Protein AF-A0A7S1QK40-F1 (afdb_monomer)

Sequence (233 aa):
QFLSTADNHGVTVAHVAAERGDVAMLKYLSKVAGVELLRKAWPDGMNIAHLAALTGSMATLRFIAEHPDLGPQFLFVAGRGGITVAHRAAHRGDVAMLESVGKLAGSDVLRKSGFAGMNIAHVAAMEGSIEVLRFVAEHAGLGPQFLSEGDVSGKTVAHYAAFRGDVEMLQFLGKTAGISLLRKTYSNNGITIAHSAAMVGSTDVLDFIVTHPGLGPEFIRRRLNNGDTVALQ

Structure (mmCIF, N/CA/C/O backbone):
data_AF-A0A7S1QK40-F1
#
_entry.id   AF-A0A7S1QK40-F1
#
loop_
_atom_site.group_PDB
_atom_site.id
_atom_site.type_symbol
_atom_site.label_atom_id
_atom_site.label_alt_id
_atom_site.label_comp_id
_atom_site.label_asym_id
_atom_site.label_entity_id
_atom_site.label_seq_id
_atom_site.pdbx_PDB_ins_code
_atom_site.Cartn_x
_atom_site.Cartn_y
_atom_site.Cartn_z
_atom_site.occupancy
_atom_site.B_iso_or_equiv
_atom_site.auth_seq_id
_atom_site.auth_comp_id
_atom_site.auth_asym_id
_atom_site.auth_atom_id
_atom_site.pdbx_PDB_model_num
ATOM 1 N N . GLN A 1 1 ? 9.537 4.410 -36.987 1.00 55.59 1 GLN A N 1
ATOM 2 C CA . GLN A 1 1 ? 8.729 5.576 -36.562 1.00 55.59 1 GLN A CA 1
ATOM 3 C C . GLN A 1 1 ? 7.393 5.194 -35.907 1.00 55.59 1 GLN A C 1
ATOM 5 O O . GLN A 1 1 ? 7.028 5.859 -34.956 1.00 55.59 1 GLN A O 1
ATOM 10 N N . PHE A 1 2 ? 6.700 4.116 -36.310 1.00 68.38 2 PHE A N 1
ATOM 11 C CA . PHE A 1 2 ? 5.381 3.735 -35.750 1.00 68.38 2 PHE A CA 1
ATOM 12 C C . PHE A 1 2 ? 5.377 3.085 -34.350 1.00 68.38 2 PHE A C 1
ATOM 14 O O . PHE A 1 2 ? 4.336 3.010 -33.712 1.00 68.38 2 PHE A O 1
ATOM 21 N N . LEU A 1 3 ? 6.515 2.597 -33.844 1.00 70.88 3 LEU A N 1
ATOM 22 C CA . LEU A 1 3 ? 6.557 1.952 -32.519 1.00 70.88 3 LEU A CA 1
ATOM 23 C C . LEU A 1 3 ? 6.516 2.958 -31.361 1.00 70.88 3 LEU A C 1
ATOM 25 O O . LEU A 1 3 ? 6.210 2.585 -30.234 1.00 70.88 3 LEU A O 1
ATOM 29 N N . SER A 1 4 ? 6.828 4.228 -31.627 1.00 72.69 4 SER A N 1
ATOM 30 C CA . SER A 1 4 ? 6.848 5.286 -30.618 1.00 72.69 4 SER A CA 1
ATOM 31 C C . SER A 1 4 ? 5.579 6.140 -30.599 1.00 72.69 4 SER A C 1
ATOM 33 O O . SER A 1 4 ? 5.465 7.016 -29.733 1.00 72.69 4 SER A O 1
ATOM 35 N N . THR A 1 5 ? 4.631 5.910 -31.514 1.00 79.62 5 THR A N 1
ATOM 36 C CA . THR A 1 5 ? 3.340 6.606 -31.518 1.00 79.62 5 THR A CA 1
ATOM 37 C C . THR A 1 5 ? 2.452 6.107 -30.390 1.00 79.62 5 THR A C 1
ATOM 39 O O . THR A 1 5 ? 2.390 4.912 -30.105 1.00 79.62 5 THR A O 1
ATOM 42 N N . ALA A 1 6 ? 1.792 7.059 -29.740 1.00 83.31 6 ALA A N 1
ATOM 43 C CA . ALA A 1 6 ? 0.727 6.780 -28.800 1.00 83.31 6 ALA A CA 1
ATOM 44 C C . ALA A 1 6 ? -0.625 6.786 -29.528 1.00 83.31 6 ALA A C 1
ATOM 46 O O . ALA A 1 6 ? -0.748 7.428 -30.573 1.00 83.31 6 ALA A O 1
ATOM 47 N N . ASP A 1 7 ? -1.619 6.089 -28.986 1.00 85.62 7 ASP A N 1
ATOM 48 C CA . ASP A 1 7 ? -3.005 6.232 -29.428 1.00 85.62 7 ASP A CA 1
ATOM 49 C C . ASP A 1 7 ? -3.608 7.580 -28.976 1.00 85.62 7 ASP A C 1
ATOM 51 O O . ASP A 1 7 ? -2.941 8.416 -28.357 1.00 85.62 7 ASP A O 1
ATOM 55 N N . ASN A 1 8 ? -4.895 7.791 -29.261 1.00 84.00 8 ASN A N 1
ATOM 56 C CA . ASN A 1 8 ? -5.614 9.022 -28.907 1.00 84.00 8 ASN A CA 1
ATOM 57 C C . ASN A 1 8 ? -5.734 9.261 -27.389 1.00 84.00 8 ASN A C 1
ATOM 59 O O . ASN A 1 8 ? -6.148 10.340 -26.969 1.00 84.00 8 ASN A O 1
ATOM 63 N N . HIS A 1 9 ? -5.372 8.274 -26.570 1.00 80.12 9 HIS A N 1
ATOM 64 C CA . HIS A 1 9 ? -5.352 8.350 -25.117 1.00 80.12 9 HIS A CA 1
ATOM 65 C C . HIS A 1 9 ? -3.927 8.445 -24.561 1.00 80.12 9 HIS A C 1
ATOM 67 O O . HIS A 1 9 ? -3.751 8.425 -23.351 1.00 80.12 9 HIS A O 1
ATOM 73 N N . GLY A 1 10 ? -2.891 8.567 -25.397 1.00 84.62 10 GLY A N 1
ATOM 74 C CA . GLY A 1 10 ? -1.506 8.610 -24.921 1.00 84.62 10 GLY A CA 1
ATOM 75 C C . GLY A 1 10 ? -0.931 7.229 -24.569 1.00 84.62 10 GLY A C 1
ATOM 76 O O . GLY A 1 10 ? 0.152 7.139 -23.988 1.00 84.62 10 GLY A O 1
ATOM 77 N N . VAL A 1 11 ? -1.614 6.141 -24.935 1.00 91.88 11 VAL A N 1
ATOM 78 C CA . VAL A 1 11 ? -1.170 4.767 -24.683 1.00 91.88 11 VAL A CA 1
ATOM 79 C C . VAL A 1 11 ? -0.182 4.319 -25.757 1.00 91.88 11 VAL A C 1
ATOM 81 O O . VAL A 1 11 ? -0.403 4.515 -26.945 1.00 91.88 11 VAL A O 1
ATOM 84 N N . THR A 1 12 ? 0.920 3.688 -25.349 1.00 94.06 12 THR A N 1
ATOM 85 C CA . THR A 1 12 ? 1.994 3.224 -26.232 1.00 94.06 12 THR A CA 1
ATOM 86 C C . THR A 1 12 ? 2.074 1.702 -26.199 1.00 94.06 12 THR A C 1
ATOM 88 O O . THR A 1 12 ? 1.589 1.058 -25.267 1.00 94.06 12 THR A O 1
ATOM 91 N N . VAL A 1 13 ? 2.764 1.109 -27.172 1.00 94.62 13 VAL A N 1
ATOM 92 C CA . VAL A 1 13 ? 3.006 -0.342 -27.194 1.00 94.62 13 VAL A CA 1
ATOM 93 C C . VAL A 1 13 ? 3.804 -0.837 -25.976 1.00 94.62 13 VAL A C 1
ATOM 95 O O . VAL A 1 13 ? 3.575 -1.952 -25.512 1.00 94.62 13 VAL A O 1
ATOM 98 N N . ALA A 1 14 ? 4.683 -0.006 -25.399 1.00 96.69 14 ALA A N 1
ATOM 99 C CA . ALA A 1 14 ? 5.410 -0.354 -24.175 1.00 96.69 14 ALA A CA 1
ATOM 100 C C . ALA A 1 14 ? 4.472 -0.481 -22.972 1.00 96.69 14 ALA A C 1
ATOM 102 O O . ALA A 1 14 ? 4.656 -1.357 -22.131 1.00 96.69 14 ALA A O 1
ATOM 103 N N . HIS A 1 15 ? 3.433 0.348 -22.916 1.00 96.44 15 HIS A N 1
ATOM 104 C CA . HIS A 1 15 ? 2.431 0.245 -21.871 1.00 96.44 15 HIS A CA 1
ATOM 105 C C . HIS A 1 15 ? 1.646 -1.067 -21.941 1.00 96.44 15 HIS A C 1
ATOM 107 O O . HIS A 1 15 ? 1.539 -1.766 -20.937 1.00 96.44 15 HIS A O 1
ATOM 113 N N . VAL A 1 16 ? 1.178 -1.438 -23.136 1.00 95.38 16 VAL A N 1
ATOM 114 C CA . VAL A 1 16 ? 0.456 -2.702 -23.356 1.00 95.38 16 VAL A CA 1
ATOM 115 C C . VAL A 1 16 ? 1.349 -3.907 -23.046 1.00 95.38 16 VAL A C 1
ATOM 117 O O . VAL A 1 16 ? 0.905 -4.868 -22.420 1.00 95.38 16 VAL A O 1
ATOM 120 N N . ALA A 1 17 ? 2.625 -3.861 -23.443 1.00 97.19 17 ALA A N 1
ATOM 121 C CA . ALA A 1 17 ? 3.587 -4.912 -23.117 1.00 97.19 17 ALA A CA 1
ATOM 122 C C . ALA A 1 17 ? 3.781 -5.057 -21.598 1.00 97.19 17 ALA A C 1
ATOM 124 O O . ALA A 1 17 ? 3.771 -6.172 -21.082 1.00 97.19 17 ALA A O 1
ATOM 125 N N . ALA A 1 18 ? 3.901 -3.944 -20.870 1.00 97.56 18 ALA A N 1
ATOM 126 C CA . ALA A 1 18 ? 4.070 -3.957 -19.421 1.00 97.56 18 ALA A CA 1
ATOM 127 C C . ALA A 1 18 ? 2.829 -4.449 -18.670 1.00 97.56 18 ALA A C 1
ATOM 129 O O . ALA A 1 18 ? 2.958 -5.240 -17.738 1.00 97.56 18 ALA A O 1
ATOM 130 N N . GLU A 1 19 ? 1.637 -4.031 -19.100 1.00 95.31 19 GLU A N 1
ATOM 131 C CA . GLU A 1 19 ? 0.365 -4.525 -18.569 1.00 95.31 19 GLU A CA 1
ATOM 132 C C . GLU A 1 19 ? 0.255 -6.049 -18.727 1.00 95.31 19 GLU A C 1
ATOM 134 O O . GLU A 1 19 ? -0.104 -6.750 -17.784 1.00 95.31 19 GLU A O 1
ATOM 139 N N . ARG A 1 20 ? 0.665 -6.592 -19.879 1.00 96.25 20 ARG A N 1
ATOM 140 C CA . ARG A 1 20 ? 0.692 -8.043 -20.137 1.00 96.25 20 ARG A CA 1
ATOM 141 C C . ARG A 1 20 ? 1.854 -8.783 -19.470 1.00 96.25 20 ARG A C 1
ATOM 143 O O . ARG A 1 20 ? 1.912 -10.007 -19.547 1.00 96.25 20 ARG A O 1
ATOM 150 N N . GLY A 1 21 ? 2.792 -8.067 -18.854 1.00 97.25 21 GLY A N 1
ATOM 151 C CA . GLY A 1 21 ? 4.009 -8.649 -18.292 1.00 97.25 21 GLY A CA 1
ATOM 152 C C . GLY A 1 21 ? 5.000 -9.184 -19.336 1.00 97.25 21 GLY A C 1
ATOM 153 O O . GLY A 1 21 ? 5.848 -10.014 -19.007 1.00 97.25 21 GLY A O 1
ATOM 154 N N . ASP A 1 22 ? 4.910 -8.730 -20.589 1.00 98.06 22 ASP A N 1
ATOM 155 C CA . ASP A 1 22 ? 5.751 -9.187 -21.698 1.00 98.06 22 ASP A CA 1
ATOM 156 C C . ASP A 1 22 ? 7.129 -8.505 -21.674 1.00 98.06 22 ASP A C 1
ATOM 158 O O . ASP A 1 22 ? 7.430 -7.553 -22.401 1.00 98.06 22 ASP A O 1
ATOM 162 N N . VAL A 1 23 ? 7.999 -9.017 -20.803 1.00 98.31 23 VAL A N 1
ATOM 163 C CA . VAL A 1 23 ? 9.381 -8.539 -20.649 1.00 98.31 23 VAL A CA 1
ATOM 164 C C . VAL A 1 23 ? 10.190 -8.693 -21.938 1.00 98.31 23 VAL A C 1
ATOM 166 O O . VAL A 1 23 ? 11.072 -7.876 -22.208 1.00 98.31 23 VAL A O 1
ATOM 169 N N . ALA A 1 24 ? 9.918 -9.723 -22.745 1.00 98.19 24 ALA A N 1
ATOM 170 C CA . ALA A 1 24 ? 10.625 -9.931 -24.005 1.00 98.19 24 ALA A CA 1
ATOM 171 C C . ALA A 1 24 ? 10.314 -8.796 -24.989 1.00 98.19 24 ALA A C 1
ATOM 173 O O . ALA A 1 24 ? 11.235 -8.223 -25.578 1.00 98.19 24 ALA A O 1
ATOM 174 N N . MET A 1 25 ? 9.041 -8.408 -25.088 1.00 97.75 25 MET A N 1
ATOM 175 C CA . MET A 1 25 ? 8.627 -7.255 -25.878 1.00 97.75 25 MET A CA 1
ATOM 176 C C . MET A 1 25 ? 9.208 -5.952 -25.326 1.00 97.75 25 MET A C 1
ATOM 178 O O . MET A 1 25 ? 9.743 -5.162 -26.097 1.00 97.75 25 MET A O 1
ATOM 182 N N . LEU A 1 26 ? 9.200 -5.729 -24.009 1.00 98.06 26 LEU A N 1
ATOM 183 C CA . LEU A 1 26 ? 9.810 -4.527 -23.419 1.00 98.06 26 LEU A CA 1
ATOM 184 C C . LEU A 1 26 ? 11.311 -4.410 -23.732 1.00 98.06 26 LEU A C 1
ATOM 186 O O . LEU A 1 26 ? 11.787 -3.330 -24.090 1.00 98.06 26 LEU A O 1
ATOM 190 N N . LYS A 1 27 ? 12.053 -5.523 -23.668 1.00 97.81 27 LYS A N 1
ATOM 191 C CA . LYS A 1 27 ? 13.469 -5.587 -24.074 1.00 97.81 27 LYS A CA 1
ATOM 192 C C . LYS A 1 27 ? 13.646 -5.277 -25.558 1.00 97.81 27 LYS A C 1
ATOM 194 O O . LYS A 1 27 ? 14.530 -4.502 -25.922 1.00 97.81 27 LYS A O 1
ATOM 199 N N . TYR A 1 28 ? 12.806 -5.865 -26.409 1.00 97.19 28 TYR A N 1
ATOM 200 C CA . TYR A 1 28 ? 12.822 -5.601 -27.845 1.00 97.19 28 TYR A CA 1
ATOM 201 C C . TYR A 1 28 ? 12.560 -4.119 -28.142 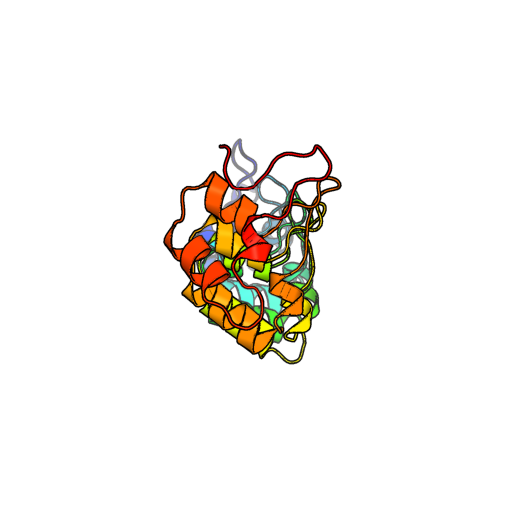1.00 97.19 28 TYR A C 1
ATOM 203 O O . TYR A 1 28 ? 13.351 -3.494 -28.845 1.00 97.19 28 TYR A O 1
ATOM 211 N N . LEU A 1 29 ? 11.517 -3.536 -27.544 1.00 96.06 29 LEU A N 1
ATOM 212 C CA . LEU A 1 29 ? 11.143 -2.130 -27.696 1.00 96.06 29 LEU A CA 1
ATOM 213 C C . LEU A 1 29 ? 12.257 -1.181 -27.241 1.00 96.06 29 LEU A C 1
ATOM 215 O O . LEU A 1 29 ? 12.582 -0.252 -27.977 1.00 96.06 29 LEU A O 1
ATOM 219 N N . SER A 1 30 ? 12.893 -1.450 -26.094 1.00 95.56 30 SER A N 1
ATOM 220 C CA . SER A 1 30 ? 14.056 -0.679 -25.624 1.00 95.56 30 SER A CA 1
ATOM 221 C C . SER A 1 30 ? 15.191 -0.686 -26.655 1.00 95.56 30 SER A C 1
ATOM 223 O O . SER A 1 30 ? 15.749 0.360 -26.983 1.00 95.56 30 SER A O 1
ATOM 225 N N . LYS A 1 31 ? 15.479 -1.852 -27.252 1.00 95.31 31 LYS A N 1
ATOM 226 C CA . LYS A 1 31 ? 16.539 -2.012 -28.257 1.00 95.31 31 LYS A CA 1
ATOM 227 C C . LYS A 1 31 ? 16.245 -1.288 -29.575 1.00 95.31 31 LYS A C 1
ATOM 229 O O . LYS A 1 31 ? 17.163 -0.727 -30.163 1.00 95.31 31 LYS A O 1
ATOM 234 N N . VAL A 1 32 ? 15.008 -1.346 -30.076 1.00 95.25 32 VAL A N 1
ATOM 235 C CA . VAL A 1 32 ? 14.678 -0.852 -31.432 1.00 95.25 32 VAL A CA 1
ATOM 236 C C . VAL A 1 32 ? 14.127 0.573 -31.465 1.00 95.25 32 VAL A C 1
ATOM 238 O O . VAL A 1 32 ? 14.227 1.233 -32.496 1.00 95.25 32 VAL A O 1
ATOM 241 N N . ALA A 1 33 ? 13.527 1.044 -30.370 1.00 93.81 33 ALA A N 1
ATOM 242 C CA . ALA A 1 33 ? 12.910 2.368 -30.271 1.00 93.81 33 ALA A CA 1
ATOM 243 C C . ALA A 1 33 ? 13.545 3.258 -29.186 1.00 93.81 33 ALA A C 1
ATOM 245 O O . ALA A 1 33 ? 13.175 4.427 -29.075 1.00 93.81 33 ALA A O 1
ATOM 246 N N . GLY A 1 34 ? 14.507 2.726 -28.425 1.00 94.38 34 GLY A N 1
ATOM 247 C CA . GLY A 1 34 ? 15.199 3.425 -27.345 1.00 94.38 34 GLY A CA 1
ATOM 248 C C . GLY A 1 34 ? 14.438 3.396 -26.018 1.00 94.38 34 GLY A C 1
ATOM 249 O O . GLY A 1 34 ? 13.217 3.219 -25.970 1.00 94.38 34 GLY A O 1
ATOM 250 N N . VAL A 1 35 ? 15.167 3.621 -24.920 1.00 95.38 35 VAL A N 1
ATOM 251 C CA . VAL A 1 35 ? 14.604 3.637 -23.559 1.00 95.38 35 VAL A CA 1
ATOM 252 C C . VAL A 1 35 ? 13.537 4.720 -23.365 1.00 95.38 35 VAL A C 1
ATOM 254 O O . VAL A 1 35 ? 12.616 4.538 -22.572 1.00 95.38 35 VAL A O 1
ATOM 257 N N . GLU A 1 36 ? 13.589 5.814 -24.128 1.00 95.19 36 GLU A N 1
ATOM 258 C CA . GLU A 1 36 ? 12.610 6.905 -24.038 1.00 95.19 36 GLU A CA 1
ATOM 259 C C . GLU A 1 36 ? 11.174 6.443 -24.310 1.00 95.19 36 GLU A C 1
ATOM 261 O O . GLU A 1 36 ? 10.233 7.003 -23.751 1.00 95.19 36 GLU A O 1
ATOM 266 N N . LEU A 1 37 ? 10.980 5.369 -25.086 1.00 95.06 37 LEU A N 1
ATOM 267 C CA . LEU A 1 37 ? 9.663 4.752 -25.240 1.00 95.06 37 LEU A CA 1
ATOM 268 C C . LEU A 1 37 ? 9.148 4.145 -23.923 1.00 95.06 37 LEU A C 1
ATOM 270 O O . LEU A 1 37 ? 7.962 4.260 -23.630 1.00 95.06 37 LEU A O 1
ATOM 274 N N . LEU A 1 38 ? 10.026 3.537 -23.120 1.00 96.69 38 LEU A N 1
ATOM 275 C CA . LEU A 1 38 ? 9.679 2.969 -21.811 1.00 96.69 38 LEU A CA 1
ATOM 276 C C . LEU A 1 38 ? 9.426 4.050 -20.750 1.00 96.69 38 LEU A C 1
ATOM 278 O O . LEU A 1 38 ? 8.711 3.802 -19.780 1.00 96.69 38 LEU A O 1
ATOM 282 N N . ARG A 1 39 ? 10.013 5.243 -20.928 1.00 95.88 39 ARG A N 1
ATOM 283 C CA . ARG A 1 39 ? 9.833 6.394 -20.030 1.00 95.88 39 ARG A CA 1
ATOM 284 C C . ARG A 1 39 ? 8.548 7.169 -20.264 1.00 95.88 39 ARG A C 1
ATOM 286 O O . ARG A 1 39 ? 8.191 7.986 -19.415 1.00 95.88 39 ARG A O 1
ATOM 293 N N . LYS A 1 40 ? 7.874 6.958 -21.399 1.00 94.25 40 LYS A N 1
ATOM 294 C CA . LYS A 1 40 ? 6.617 7.649 -21.679 1.00 94.25 40 LYS A CA 1
ATOM 295 C C . LYS A 1 40 ? 5.624 7.387 -20.552 1.00 94.25 40 LYS A C 1
ATOM 297 O O . LYS A 1 40 ? 5.500 6.267 -20.064 1.00 94.25 40 LYS A O 1
ATOM 302 N N . ALA A 1 41 ? 4.950 8.450 -20.135 1.00 93.12 41 ALA A N 1
ATOM 303 C CA . ALA A 1 41 ? 3.889 8.343 -19.158 1.00 93.12 41 ALA A CA 1
ATOM 304 C C . ALA A 1 41 ? 2.622 7.803 -19.833 1.00 93.12 41 ALA A C 1
ATOM 306 O O . ALA A 1 41 ? 2.234 8.252 -20.913 1.00 93.12 41 ALA A O 1
ATOM 307 N N . TRP A 1 42 ? 1.972 6.859 -19.168 1.00 91.25 42 TRP A N 1
ATOM 308 C CA . TRP A 1 42 ? 0.563 6.535 -19.346 1.00 91.25 42 TRP A CA 1
ATOM 309 C C . TRP A 1 42 ? -0.287 7.736 -18.890 1.00 91.25 42 TRP A C 1
ATOM 311 O O . TRP A 1 42 ? 0.210 8.580 -18.128 1.00 91.25 42 TRP A O 1
ATOM 321 N N . PRO A 1 43 ? -1.567 7.834 -19.304 1.00 89.50 43 PRO A N 1
ATOM 322 C CA . PRO A 1 43 ? -2.549 8.692 -18.651 1.00 89.50 43 PRO A CA 1
ATOM 323 C C . PRO A 1 43 ? -2.364 8.819 -17.141 1.00 89.50 43 PRO A C 1
ATOM 325 O O . PRO A 1 43 ? -1.946 7.887 -16.454 1.00 89.50 43 PRO A O 1
ATOM 328 N N . ASP A 1 44 ? -2.672 10.002 -16.619 1.00 87.94 44 ASP A N 1
ATOM 329 C CA . ASP A 1 44 ? -2.534 10.299 -15.195 1.00 87.94 44 ASP A CA 1
ATOM 330 C C . ASP A 1 44 ? -1.092 10.229 -14.669 1.00 87.94 44 ASP A C 1
ATOM 332 O O . ASP A 1 44 ? -0.882 10.145 -13.464 1.00 87.94 44 ASP A O 1
ATOM 336 N N . GLY A 1 45 ? -0.082 10.287 -15.541 1.00 91.88 45 GLY A N 1
ATOM 337 C CA . GLY A 1 45 ? 1.326 10.319 -15.133 1.00 91.88 45 GLY A CA 1
ATOM 338 C C . GLY A 1 45 ? 1.864 8.975 -14.639 1.00 91.88 45 GLY A C 1
ATOM 339 O O . GLY A 1 45 ? 2.946 8.925 -14.058 1.00 91.88 45 GLY A O 1
ATOM 340 N N . MET A 1 46 ? 1.123 7.882 -14.841 1.00 94.50 46 MET A N 1
ATOM 341 C CA . MET A 1 46 ? 1.600 6.539 -14.510 1.00 94.50 46 MET A CA 1
ATOM 342 C C . MET A 1 46 ? 2.697 6.104 -15.485 1.00 94.50 46 MET A C 1
ATOM 344 O O . MET A 1 46 ? 2.818 6.628 -16.583 1.00 94.50 46 MET A O 1
ATOM 348 N N . ASN A 1 47 ? 3.500 5.118 -15.105 1.00 95.94 47 ASN A N 1
ATOM 349 C CA . ASN A 1 47 ? 4.511 4.522 -15.980 1.00 95.94 47 ASN A CA 1
ATOM 350 C C . ASN A 1 47 ? 4.283 3.009 -16.121 1.00 95.94 47 ASN A C 1
ATOM 352 O O . ASN A 1 47 ? 3.417 2.433 -15.457 1.00 95.94 47 ASN A O 1
ATOM 356 N N . ILE A 1 48 ? 5.100 2.344 -16.940 1.00 97.56 48 ILE A N 1
ATOM 357 C CA . ILE A 1 48 ? 5.022 0.889 -17.150 1.00 97.56 48 ILE A CA 1
ATOM 358 C C . ILE A 1 48 ? 5.132 0.058 -15.856 1.00 97.56 48 ILE A C 1
ATOM 360 O O . ILE A 1 48 ? 4.576 -1.036 -15.789 1.00 97.56 48 ILE A O 1
ATOM 364 N N . ALA A 1 49 ? 5.779 0.573 -14.803 1.00 98.12 49 ALA A N 1
ATOM 365 C CA . ALA A 1 49 ? 5.862 -0.116 -13.517 1.00 98.12 49 ALA A CA 1
ATOM 366 C C . ALA A 1 49 ? 4.509 -0.144 -12.786 1.00 98.12 49 ALA A C 1
ATOM 368 O O . ALA A 1 49 ? 4.180 -1.139 -12.146 1.00 98.12 49 ALA A O 1
ATOM 369 N N . HIS A 1 50 ? 3.692 0.908 -12.914 1.00 97.69 50 HIS A N 1
ATOM 370 C CA . HIS A 1 50 ? 2.343 0.930 -12.339 1.00 97.69 50 HIS A CA 1
ATOM 371 C C . HIS A 1 50 ? 1.443 -0.117 -12.992 1.00 97.69 50 HIS A C 1
ATOM 373 O O . HIS A 1 50 ? 0.698 -0.793 -12.290 1.00 97.69 50 HIS A O 1
ATOM 379 N N . LEU A 1 51 ? 1.530 -0.260 -14.318 1.00 96.62 51 LEU A N 1
ATOM 380 C CA . LEU A 1 51 ? 0.748 -1.241 -15.075 1.00 96.62 51 LEU A CA 1
ATOM 381 C C . LEU A 1 51 ? 1.163 -2.666 -14.709 1.00 96.62 51 LEU A C 1
ATOM 383 O O . LEU A 1 51 ? 0.312 -3.490 -14.395 1.00 96.62 51 LEU A O 1
ATOM 387 N N . ALA A 1 52 ? 2.472 -2.924 -14.638 1.00 97.44 52 ALA A N 1
ATOM 388 C CA . ALA A 1 52 ? 2.992 -4.202 -14.168 1.00 97.44 52 ALA A CA 1
ATOM 389 C C . ALA A 1 52 ? 2.554 -4.517 -12.729 1.00 97.44 52 ALA A C 1
ATOM 391 O O . ALA A 1 52 ? 2.217 -5.660 -12.424 1.00 97.44 52 ALA A O 1
ATOM 392 N N . ALA A 1 53 ? 2.536 -3.517 -11.842 1.00 97.12 53 ALA A N 1
ATOM 393 C CA . ALA A 1 53 ? 2.067 -3.692 -10.474 1.00 97.12 53 ALA A CA 1
ATOM 394 C C . ALA A 1 53 ? 0.554 -3.965 -10.410 1.00 97.12 53 ALA A C 1
ATOM 396 O O . ALA A 1 53 ? 0.112 -4.830 -9.661 1.00 97.12 53 ALA A O 1
ATOM 397 N N . LEU A 1 54 ? -0.239 -3.285 -11.243 1.00 93.25 54 LEU A N 1
ATOM 398 C CA . LEU A 1 54 ? -1.681 -3.504 -11.358 1.00 93.25 54 LEU A CA 1
ATOM 399 C C . LEU A 1 54 ? -2.010 -4.926 -11.839 1.00 93.25 54 LEU A C 1
ATOM 401 O O . LEU A 1 54 ? -2.982 -5.521 -11.374 1.00 93.25 54 LEU A O 1
ATOM 405 N N . THR A 1 55 ? -1.186 -5.507 -12.714 1.00 93.81 55 THR A N 1
ATOM 406 C CA . THR A 1 55 ? -1.417 -6.853 -13.264 1.00 93.81 55 THR A CA 1
ATOM 407 C C . THR A 1 55 ? -0.640 -7.971 -12.573 1.00 93.81 55 THR A C 1
ATOM 409 O O . THR A 1 55 ? -0.954 -9.139 -12.792 1.00 93.81 55 THR A O 1
ATOM 412 N N . GLY A 1 56 ? 0.257 -7.667 -11.628 1.00 95.06 56 GLY A N 1
ATOM 413 C CA . GLY A 1 56 ? 0.951 -8.695 -10.835 1.00 95.06 56 GLY A CA 1
ATOM 414 C C . GLY A 1 56 ? 2.300 -9.123 -11.409 1.00 95.06 56 GLY A C 1
ATOM 415 O O . GLY A 1 56 ? 2.898 -10.097 -10.958 1.00 95.06 56 GLY A O 1
ATOM 416 N N . SER A 1 57 ? 2.796 -8.432 -12.434 1.00 97.44 57 SER A N 1
ATOM 417 C CA . SER A 1 57 ? 3.968 -8.862 -13.190 1.00 97.44 57 SER A CA 1
ATOM 418 C C . SER A 1 57 ? 5.287 -8.553 -12.456 1.00 97.44 57 SER A C 1
ATOM 420 O O . SER A 1 57 ? 5.974 -7.570 -12.757 1.00 97.44 57 SER A O 1
ATOM 422 N N . MET A 1 58 ? 5.714 -9.470 -11.578 1.00 97.19 58 MET A N 1
ATOM 423 C CA . MET A 1 58 ? 7.025 -9.427 -10.899 1.00 97.19 58 MET A CA 1
ATOM 424 C C . MET A 1 58 ? 8.202 -9.324 -11.871 1.00 97.19 58 MET A C 1
ATOM 426 O O . MET A 1 58 ? 9.171 -8.611 -11.615 1.00 97.19 58 MET A O 1
ATOM 430 N N . ALA A 1 59 ? 8.125 -10.051 -12.988 1.00 97.88 59 ALA A N 1
ATOM 431 C CA . ALA A 1 59 ? 9.189 -10.093 -13.983 1.00 97.88 59 ALA A CA 1
ATOM 432 C C . ALA A 1 59 ? 9.437 -8.709 -14.600 1.00 97.88 59 ALA A C 1
ATOM 434 O O . ALA A 1 59 ? 10.586 -8.296 -14.736 1.00 97.88 59 ALA A O 1
ATOM 435 N N . THR A 1 60 ? 8.367 -7.972 -14.903 1.00 98.31 60 THR A N 1
ATOM 436 C CA . THR A 1 60 ? 8.464 -6.601 -15.421 1.00 98.31 60 THR A CA 1
ATOM 437 C C . THR A 1 60 ? 9.012 -5.623 -14.386 1.00 98.31 60 THR A C 1
ATOM 439 O O . THR A 1 60 ? 9.860 -4.810 -14.738 1.00 98.31 60 THR A O 1
ATOM 442 N N . LEU A 1 61 ? 8.615 -5.716 -13.110 1.00 98.19 61 LEU A N 1
ATOM 443 C CA . LEU A 1 61 ? 9.187 -4.854 -12.064 1.00 98.19 61 LEU A CA 1
ATOM 444 C C . LEU A 1 61 ? 10.693 -5.092 -11.879 1.00 98.19 61 LEU A C 1
ATOM 446 O O . LEU A 1 61 ? 11.449 -4.126 -11.796 1.00 98.19 61 LEU A O 1
ATOM 450 N N . ARG A 1 62 ? 11.134 -6.359 -11.889 1.00 98.12 62 ARG A N 1
ATOM 451 C CA . ARG A 1 62 ? 12.565 -6.709 -11.874 1.00 98.12 62 ARG A CA 1
ATOM 452 C C . ARG A 1 62 ? 13.291 -6.173 -13.099 1.00 98.12 62 ARG A C 1
ATOM 454 O O . ARG A 1 62 ? 14.295 -5.491 -12.952 1.00 98.12 62 ARG A O 1
ATOM 461 N N . PHE A 1 63 ? 12.738 -6.403 -14.291 1.00 98.31 63 PHE A N 1
ATOM 462 C CA . PHE A 1 63 ? 13.298 -5.872 -15.533 1.00 98.31 63 PHE A CA 1
ATOM 463 C C . PHE A 1 63 ? 13.495 -4.355 -15.467 1.00 98.31 63 PHE A C 1
ATOM 465 O O . PHE A 1 63 ? 14.557 -3.876 -15.836 1.00 98.31 63 PHE A O 1
ATOM 472 N N . ILE A 1 64 ? 12.500 -3.609 -14.981 1.00 98.25 64 ILE A N 1
ATOM 473 C CA . ILE A 1 64 ? 12.581 -2.152 -14.837 1.00 98.25 64 ILE A CA 1
ATOM 474 C C . ILE A 1 64 ? 13.686 -1.759 -13.851 1.00 98.25 64 ILE A C 1
ATOM 476 O O . ILE A 1 64 ? 14.515 -0.916 -14.182 1.00 98.25 64 ILE A O 1
ATOM 480 N N . ALA A 1 65 ? 13.706 -2.370 -12.663 1.00 98.06 65 ALA A N 1
ATOM 481 C CA . ALA A 1 65 ? 14.664 -2.038 -11.610 1.00 98.06 65 ALA A CA 1
ATOM 482 C C . ALA A 1 65 ? 16.117 -2.371 -11.991 1.00 98.06 65 ALA A C 1
ATOM 484 O O . ALA A 1 65 ? 17.032 -1.657 -11.595 1.00 98.06 65 ALA A O 1
ATOM 485 N N . GLU A 1 66 ? 16.326 -3.427 -12.777 1.00 97.50 66 GLU A N 1
ATOM 486 C CA . GLU A 1 66 ? 17.643 -3.875 -13.248 1.00 97.50 66 GLU A CA 1
ATOM 487 C C . GLU A 1 66 ? 18.064 -3.214 -14.574 1.00 97.50 66 GLU A C 1
ATOM 489 O O . GLU A 1 66 ? 19.213 -3.354 -14.997 1.00 97.50 66 GLU A O 1
ATOM 494 N N . HIS A 1 67 ? 17.161 -2.503 -15.262 1.00 97.56 67 HIS A N 1
ATOM 495 C CA . HIS A 1 67 ? 17.484 -1.866 -16.537 1.00 97.56 67 HIS A CA 1
ATOM 496 C C . HIS A 1 67 ? 18.467 -0.703 -16.315 1.00 97.56 67 HIS A C 1
ATOM 498 O O . HIS A 1 67 ? 18.138 0.211 -15.553 1.00 97.56 67 HIS A O 1
ATOM 504 N N . PRO A 1 68 ? 19.612 -0.657 -17.026 1.00 95.38 68 PRO A N 1
ATOM 505 C CA . PRO A 1 68 ? 20.707 0.280 -16.747 1.00 95.38 68 PRO A CA 1
ATOM 506 C C . PRO A 1 68 ? 20.278 1.750 -16.803 1.00 95.38 68 PRO A C 1
ATOM 508 O O . PRO A 1 68 ? 20.698 2.555 -15.980 1.00 95.38 68 PRO A O 1
ATOM 511 N N . ASP A 1 69 ? 19.395 2.088 -17.742 1.00 96.75 69 ASP A N 1
ATOM 512 C CA . ASP A 1 69 ? 18.904 3.456 -17.898 1.00 96.75 69 ASP A CA 1
ATOM 513 C C . ASP A 1 69 ? 17.681 3.792 -17.017 1.00 96.75 69 ASP A C 1
ATOM 515 O O . ASP A 1 69 ? 17.431 4.966 -16.746 1.00 96.75 69 ASP A O 1
ATOM 519 N N . LEU A 1 70 ? 16.877 2.810 -16.582 1.00 96.69 70 LEU A N 1
ATOM 520 C CA . LEU A 1 70 ? 15.660 3.084 -15.797 1.00 96.69 70 LEU A CA 1
ATOM 521 C C . LEU A 1 70 ? 15.936 3.029 -14.300 1.00 96.69 70 LEU A C 1
ATOM 523 O O . LEU A 1 70 ? 15.626 3.996 -13.608 1.00 96.69 70 LEU A O 1
ATOM 527 N N . GLY A 1 71 ? 16.503 1.912 -13.840 1.00 97.44 71 GLY A N 1
ATOM 528 C CA . GLY A 1 71 ? 16.863 1.647 -12.456 1.00 97.44 71 GLY A CA 1
ATOM 529 C C . GLY A 1 71 ? 15.691 1.597 -11.460 1.00 97.44 71 GLY A C 1
ATOM 530 O O . GLY A 1 71 ? 14.523 1.824 -11.805 1.00 97.44 71 GLY A O 1
ATOM 531 N N . PRO A 1 72 ? 15.986 1.317 -10.178 1.00 96.75 72 PRO A N 1
ATOM 532 C CA . PRO A 1 72 ? 14.977 1.210 -9.123 1.00 96.75 72 PRO A CA 1
ATOM 533 C C . PRO A 1 72 ? 14.235 2.525 -8.845 1.00 96.75 72 PRO A C 1
ATOM 535 O O . PRO A 1 72 ? 13.084 2.498 -8.411 1.00 96.75 72 PRO A O 1
ATOM 538 N N . GLN A 1 73 ? 14.830 3.682 -9.158 1.00 95.75 73 GLN A N 1
ATOM 539 C CA . GLN A 1 73 ? 14.187 4.997 -9.060 1.00 95.75 73 GLN A CA 1
ATOM 540 C C . GLN A 1 73 ? 12.903 5.089 -9.893 1.00 95.75 73 GLN A C 1
ATOM 542 O O . GLN A 1 73 ? 11.991 5.840 -9.551 1.00 95.75 73 GLN A O 1
ATOM 547 N N . PHE A 1 74 ? 12.787 4.292 -10.958 1.00 96.94 74 PHE A N 1
ATOM 548 C CA . PHE A 1 74 ? 11.593 4.271 -11.794 1.00 96.94 74 PHE A CA 1
ATOM 549 C C . PHE A 1 74 ? 10.364 3.692 -11.064 1.00 96.94 74 PHE A C 1
ATOM 551 O O . PHE A 1 74 ? 9.229 3.985 -11.444 1.00 96.94 74 PHE A O 1
ATOM 558 N N . LEU A 1 75 ? 10.572 2.933 -9.978 1.00 97.50 75 LEU A N 1
ATOM 559 C CA . LEU A 1 75 ? 9.509 2.437 -9.095 1.00 97.50 75 LEU A CA 1
ATOM 560 C C . LEU A 1 75 ? 8.979 3.511 -8.126 1.00 97.50 75 LEU A C 1
ATOM 562 O O . LEU A 1 75 ? 7.882 3.359 -7.592 1.00 97.50 75 LEU A O 1
ATOM 566 N N . PHE A 1 76 ? 9.723 4.602 -7.911 1.00 96.69 76 PHE A N 1
ATOM 567 C CA . PHE A 1 76 ? 9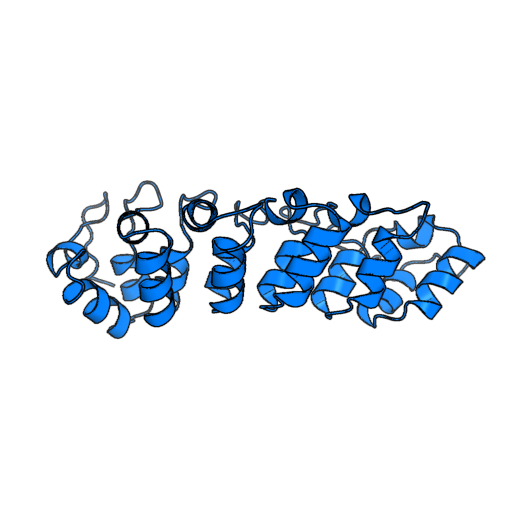.316 5.712 -7.038 1.00 96.69 76 PHE A CA 1
ATOM 568 C C . PHE A 1 76 ? 8.409 6.733 -7.719 1.00 96.69 76 PHE A C 1
ATOM 570 O O . PHE A 1 76 ? 7.843 7.586 -7.031 1.00 96.69 76 PHE A O 1
ATOM 577 N N . VAL A 1 77 ? 8.294 6.682 -9.050 1.00 95.50 77 VAL A N 1
ATOM 578 C CA . VAL A 1 77 ? 7.433 7.596 -9.804 1.00 95.50 77 VAL A CA 1
ATOM 579 C C . VAL A 1 77 ? 6.015 7.493 -9.259 1.00 95.50 77 VAL A C 1
ATOM 581 O O . VAL A 1 77 ? 5.502 6.396 -9.039 1.00 95.50 77 VAL A O 1
ATOM 584 N N . ALA A 1 78 ? 5.400 8.649 -9.046 1.00 94.56 78 ALA A N 1
ATOM 585 C CA . ALA A 1 78 ? 4.035 8.746 -8.583 1.00 94.56 78 ALA A CA 1
ATOM 586 C C . ALA A 1 78 ? 3.144 9.236 -9.726 1.00 94.56 78 ALA A C 1
ATOM 588 O O . ALA A 1 78 ? 3.419 10.275 -10.328 1.00 94.56 78 ALA A O 1
ATOM 589 N N . GLY A 1 79 ? 2.081 8.489 -10.012 1.00 94.12 79 GLY A N 1
ATOM 590 C CA . GLY A 1 79 ? 1.006 8.947 -10.884 1.00 94.12 79 GLY A CA 1
ATOM 591 C C . GLY A 1 79 ? 0.114 9.989 -10.199 1.00 94.12 79 GLY A C 1
ATOM 592 O O . GLY A 1 79 ? 0.437 10.555 -9.148 1.00 94.12 79 GLY A O 1
ATOM 593 N N . ARG A 1 80 ? -1.063 10.229 -10.780 1.00 94.12 80 ARG A N 1
ATOM 594 C CA . ARG A 1 80 ? -2.069 11.165 -10.271 1.00 94.12 80 ARG A CA 1
ATOM 595 C C . ARG A 1 80 ? -2.387 10.858 -8.813 1.00 94.12 80 ARG A C 1
ATOM 597 O O . ARG A 1 80 ? -2.613 9.713 -8.428 1.00 94.12 80 ARG A O 1
ATOM 604 N N . GLY A 1 81 ? -2.411 11.916 -8.007 1.00 92.69 81 GLY A N 1
ATOM 605 C CA . GLY A 1 81 ? -2.699 11.819 -6.581 1.00 92.69 81 GLY A CA 1
ATOM 606 C C . GLY A 1 81 ? -1.585 11.175 -5.760 1.00 92.69 81 GLY A C 1
ATOM 607 O O . GLY A 1 81 ? -1.836 10.852 -4.614 1.00 92.69 81 GLY A O 1
ATOM 608 N N . GLY A 1 82 ? -0.381 10.966 -6.300 1.00 95.62 82 GLY A N 1
ATOM 609 C CA . GLY A 1 82 ? 0.721 10.377 -5.536 1.00 95.62 82 GLY A CA 1
ATOM 610 C C . GLY A 1 82 ? 0.747 8.843 -5.543 1.00 95.62 82 GLY A C 1
ATOM 611 O O . GLY A 1 82 ? 1.545 8.243 -4.830 1.00 95.62 82 GLY A O 1
ATOM 612 N N . ILE A 1 83 ? -0.123 8.187 -6.319 1.00 96.69 83 ILE A N 1
ATOM 613 C CA . ILE A 1 83 ? -0.197 6.721 -6.376 1.00 96.69 83 ILE A CA 1
ATOM 614 C C . ILE A 1 83 ? 1.103 6.155 -6.947 1.00 96.69 83 ILE A C 1
ATOM 616 O O . ILE A 1 83 ? 1.505 6.529 -8.042 1.00 96.69 83 ILE A O 1
ATOM 620 N N . THR A 1 84 ? 1.722 5.231 -6.214 1.00 97.31 84 THR A N 1
ATOM 621 C CA . THR A 1 84 ? 2.963 4.534 -6.600 1.00 97.31 84 THR A CA 1
ATOM 622 C C . THR A 1 84 ? 2.701 3.057 -6.904 1.00 97.31 84 THR A C 1
ATOM 624 O O . THR A 1 84 ? 1.606 2.537 -6.661 1.00 97.31 84 THR A O 1
ATOM 627 N N . VAL A 1 85 ? 3.728 2.334 -7.360 1.00 97.69 85 VAL A N 1
ATOM 628 C CA . VAL A 1 85 ? 3.662 0.872 -7.546 1.00 97.69 85 VAL A CA 1
ATOM 629 C C . VAL A 1 85 ? 3.297 0.124 -6.258 1.00 97.69 85 VAL A C 1
ATOM 631 O O . VAL A 1 85 ? 2.561 -0.858 -6.313 1.00 97.69 85 VAL A O 1
ATOM 634 N N . ALA A 1 86 ? 3.732 0.616 -5.092 1.00 98.25 86 ALA A N 1
ATOM 635 C CA . ALA A 1 86 ? 3.426 0.003 -3.801 1.00 98.25 86 ALA A CA 1
ATOM 636 C C . ALA A 1 86 ? 1.929 0.111 -3.459 1.00 98.25 86 ALA A C 1
ATOM 638 O O . ALA A 1 86 ? 1.339 -0.837 -2.950 1.00 98.25 86 ALA A O 1
ATOM 639 N N . HIS A 1 87 ? 1.278 1.221 -3.820 1.00 98.31 87 HIS A N 1
ATOM 640 C CA . HIS A 1 87 ? -0.172 1.365 -3.659 1.00 98.31 87 HIS A CA 1
ATOM 641 C C . HIS A 1 87 ? -0.943 0.393 -4.561 1.00 98.31 87 HIS A C 1
ATOM 643 O O . HIS A 1 87 ? -1.937 -0.181 -4.128 1.00 98.31 87 HIS A O 1
ATOM 649 N N . ARG A 1 88 ? -0.475 0.164 -5.798 1.00 97.56 88 ARG A N 1
ATOM 650 C CA . ARG A 1 88 ? -1.076 -0.828 -6.709 1.00 97.56 88 ARG A CA 1
ATOM 651 C C . ARG A 1 88 ? -0.928 -2.256 -6.185 1.00 97.56 88 ARG A C 1
ATOM 653 O O . ARG A 1 88 ? -1.885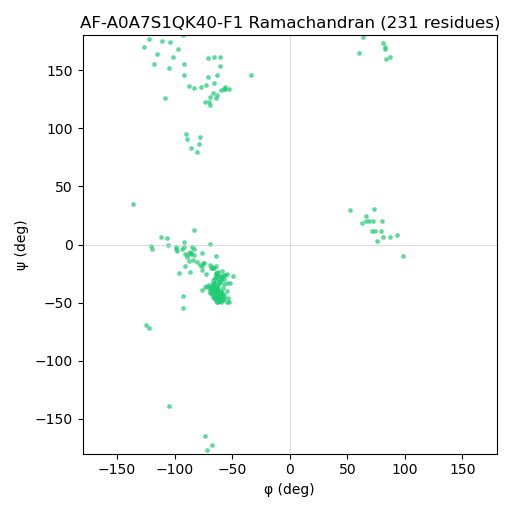 -3.019 -6.246 1.00 97.56 88 ARG A O 1
ATOM 660 N N . ALA A 1 89 ? 0.234 -2.586 -5.627 1.00 98.12 89 ALA A N 1
ATOM 661 C CA . ALA A 1 89 ? 0.471 -3.867 -4.970 1.00 98.12 89 ALA A CA 1
ATOM 662 C C . ALA A 1 89 ? -0.458 -4.067 -3.759 1.00 98.12 89 ALA A C 1
ATOM 664 O O . ALA A 1 89 ? -1.113 -5.099 -3.643 1.00 98.12 89 ALA A O 1
ATOM 665 N N . ALA A 1 90 ? -0.579 -3.048 -2.902 1.00 98.38 90 ALA A N 1
ATOM 666 C CA . ALA A 1 90 ? -1.450 -3.083 -1.729 1.00 98.38 90 ALA A CA 1
ATOM 667 C C . ALA A 1 90 ? -2.936 -3.202 -2.097 1.00 98.38 90 ALA A C 1
ATOM 669 O O . ALA A 1 90 ? -3.649 -3.977 -1.472 1.00 98.38 90 ALA A O 1
ATOM 670 N N . HIS A 1 91 ? -3.382 -2.511 -3.152 1.00 97.38 91 HIS A N 1
ATOM 671 C CA . HIS A 1 91 ? -4.744 -2.640 -3.680 1.00 97.38 91 HIS A CA 1
ATOM 672 C C . HIS A 1 91 ? -5.064 -4.079 -4.120 1.00 97.38 91 HIS A C 1
ATOM 674 O O . HIS A 1 91 ? -6.209 -4.511 -4.112 1.00 97.38 91 HIS A O 1
ATOM 680 N N . ARG A 1 92 ? -4.061 -4.851 -4.538 1.00 97.19 92 ARG A N 1
ATOM 681 C CA . ARG A 1 92 ? -4.247 -6.262 -4.899 1.00 97.19 92 ARG A CA 1
ATOM 682 C C . ARG A 1 92 ? -4.142 -7.221 -3.711 1.00 97.19 92 ARG A C 1
ATOM 684 O O . ARG A 1 92 ? -4.311 -8.418 -3.912 1.00 97.19 92 ARG A O 1
ATOM 691 N N . GLY A 1 93 ? -3.768 -6.739 -2.524 1.00 98.00 93 GLY A N 1
ATOM 692 C CA . GLY A 1 93 ? -3.350 -7.610 -1.422 1.00 98.00 93 GLY A CA 1
ATOM 693 C C . GLY A 1 93 ? -2.041 -8.369 -1.704 1.00 98.00 93 GLY A C 1
ATOM 694 O O . GLY A 1 93 ? -1.777 -9.400 -1.092 1.00 98.00 93 GLY A O 1
ATOM 695 N N . ASP A 1 94 ? -1.220 -7.908 -2.655 1.00 98.31 94 ASP A N 1
ATOM 696 C CA . ASP A 1 94 ? -0.065 -8.656 -3.167 1.00 98.31 94 ASP A CA 1
ATOM 697 C C . ASP A 1 94 ? 1.185 -8.430 -2.296 1.00 98.31 94 ASP A C 1
ATOM 699 O O . ASP A 1 94 ? 2.044 -7.588 -2.579 1.00 98.31 94 ASP A O 1
ATOM 703 N N . VAL A 1 95 ? 1.277 -9.183 -1.197 1.00 98.56 95 VAL A N 1
ATOM 704 C CA . VAL A 1 95 ? 2.406 -9.119 -0.250 1.00 98.56 95 VAL A CA 1
ATOM 705 C C . VAL A 1 95 ? 3.739 -9.453 -0.926 1.00 98.56 95 VAL A C 1
ATOM 707 O O . VAL A 1 95 ? 4.734 -8.762 -0.705 1.00 98.56 95 VAL A O 1
ATOM 710 N N . ALA A 1 96 ? 3.767 -10.461 -1.801 1.00 98.31 96 ALA A N 1
ATOM 711 C CA . ALA A 1 96 ? 4.983 -10.867 -2.505 1.00 98.31 96 ALA A CA 1
ATOM 712 C C . ALA A 1 96 ? 5.519 -9.750 -3.420 1.00 98.31 96 ALA A C 1
ATOM 714 O O . ALA A 1 96 ? 6.736 -9.550 -3.532 1.00 98.31 96 ALA A O 1
ATOM 715 N N . MET A 1 97 ? 4.621 -8.983 -4.046 1.00 98.25 97 MET A N 1
ATOM 716 C CA . MET A 1 97 ? 4.984 -7.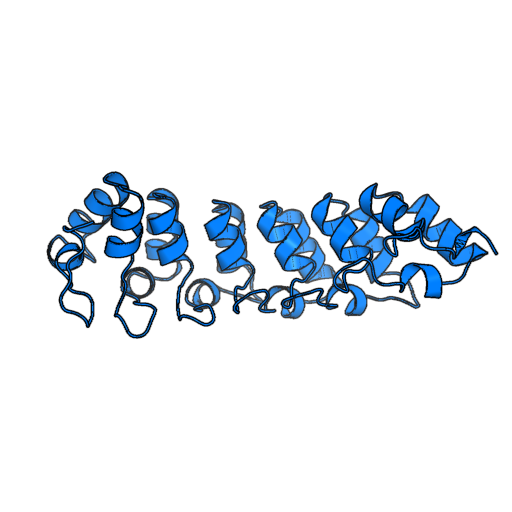776 -4.781 1.00 98.25 97 MET A CA 1
ATOM 717 C C . MET A 1 97 ? 5.546 -6.693 -3.869 1.00 98.25 97 MET A C 1
ATOM 719 O O . MET A 1 97 ? 6.578 -6.119 -4.207 1.00 98.25 97 MET A O 1
ATOM 723 N N . LEU A 1 98 ? 4.902 -6.407 -2.735 1.00 98.50 98 LEU A N 1
ATOM 724 C CA . LEU A 1 98 ? 5.381 -5.394 -1.788 1.00 98.50 98 LEU A CA 1
ATOM 725 C C . LEU A 1 98 ? 6.782 -5.729 -1.263 1.00 98.50 98 LEU A C 1
ATOM 727 O O . LEU A 1 98 ? 7.658 -4.862 -1.259 1.00 98.50 98 LEU A O 1
ATOM 731 N N . GLU A 1 99 ? 7.027 -6.992 -0.914 1.00 98.06 99 GLU A N 1
ATOM 732 C CA . GLU A 1 99 ? 8.360 -7.481 -0.555 1.00 98.06 99 GLU A CA 1
ATOM 733 C C . GLU A 1 99 ? 9.371 -7.275 -1.681 1.00 98.06 99 GLU A C 1
ATOM 735 O O . GLU A 1 99 ? 10.483 -6.799 -1.451 1.00 98.06 99 GLU A O 1
ATOM 740 N N . SER A 1 100 ? 8.999 -7.644 -2.908 1.00 97.44 100 SER A N 1
ATOM 741 C CA . SER A 1 100 ? 9.880 -7.525 -4.070 1.00 97.44 100 SER A CA 1
ATOM 742 C C . SER A 1 100 ? 10.204 -6.064 -4.372 1.00 97.44 100 SER A C 1
ATOM 744 O O . SER A 1 100 ? 11.359 -5.728 -4.607 1.00 97.44 100 SER A O 1
ATOM 746 N N . VAL A 1 101 ? 9.211 -5.178 -4.310 1.00 97.81 101 VAL A N 1
ATOM 747 C CA . VAL A 1 101 ? 9.380 -3.732 -4.483 1.00 97.81 101 VAL A CA 1
ATOM 748 C C . VAL A 1 101 ? 10.316 -3.167 -3.408 1.00 97.81 101 VAL A C 1
ATOM 750 O O . VAL A 1 101 ? 11.249 -2.441 -3.748 1.00 97.81 101 VAL A O 1
ATOM 753 N N . GLY A 1 102 ? 10.139 -3.553 -2.140 1.00 97.12 102 GLY A N 1
ATOM 754 C CA . GLY A 1 102 ? 11.031 -3.153 -1.048 1.00 97.12 102 GLY A CA 1
ATOM 755 C C . GLY A 1 102 ? 12.470 -3.656 -1.220 1.00 97.12 102 GLY A C 1
ATOM 756 O O . GLY A 1 102 ? 13.413 -2.920 -0.945 1.00 97.12 102 GLY A O 1
ATOM 757 N N . LYS A 1 103 ? 12.658 -4.879 -1.733 1.00 96.88 103 LYS A N 1
ATOM 758 C CA . LYS A 1 103 ? 13.986 -5.445 -2.041 1.00 96.88 103 LYS A CA 1
ATOM 759 C C . LYS A 1 103 ? 14.663 -4.742 -3.222 1.00 96.88 103 LYS A C 1
ATOM 761 O O . LYS A 1 103 ? 15.867 -4.524 -3.181 1.00 96.88 103 LYS A O 1
ATOM 766 N N . LEU A 1 104 ? 13.903 -4.396 -4.263 1.00 96.81 104 LEU A N 1
ATOM 767 C CA . LEU A 1 104 ? 14.433 -3.776 -5.482 1.00 96.81 104 LEU A CA 1
ATOM 768 C C . LEU A 1 104 ? 14.774 -2.294 -5.294 1.00 96.81 104 LEU A C 1
ATOM 770 O O . LEU A 1 104 ? 15.763 -1.826 -5.847 1.00 96.81 104 LEU A O 1
ATOM 774 N N . ALA A 1 105 ? 13.951 -1.554 -4.549 1.00 95.56 105 ALA A N 1
ATOM 775 C CA . ALA A 1 105 ? 14.024 -0.094 -4.466 1.00 95.56 105 ALA A CA 1
ATOM 776 C C . ALA A 1 105 ? 14.258 0.455 -3.048 1.00 95.56 105 ALA A C 1
ATOM 778 O O . ALA A 1 105 ? 14.373 1.667 -2.876 1.00 95.56 105 ALA A O 1
ATOM 779 N N . GLY A 1 106 ? 14.355 -0.410 -2.037 1.00 95.06 106 GLY A N 1
ATOM 780 C CA . GLY A 1 106 ? 14.418 -0.017 -0.629 1.00 95.06 106 GLY A CA 1
ATOM 781 C C . GLY A 1 106 ? 13.034 0.245 -0.028 1.00 95.06 106 GLY A C 1
ATOM 782 O O . GLY A 1 106 ? 12.030 0.345 -0.728 1.00 95.06 106 GLY A O 1
ATOM 783 N N . SER A 1 107 ? 12.957 0.372 1.300 1.00 94.75 107 SER A N 1
ATOM 784 C CA . SER A 1 107 ? 11.680 0.548 2.011 1.00 94.75 107 SER A CA 1
ATOM 785 C C . SER A 1 107 ? 11.002 1.900 1.775 1.00 94.75 107 SER A C 1
ATOM 787 O O . SER A 1 107 ? 9.807 2.031 2.028 1.00 94.75 107 SER A O 1
ATOM 789 N N . ASP A 1 108 ? 11.725 2.907 1.285 1.00 96.38 108 ASP A N 1
ATOM 790 C CA . ASP A 1 108 ? 11.201 4.270 1.135 1.00 96.38 108 ASP A CA 1
ATOM 791 C C . ASP A 1 108 ? 10.058 4.366 0.121 1.00 96.38 108 ASP A C 1
ATOM 793 O O . ASP A 1 108 ? 9.157 5.191 0.278 1.00 96.38 108 ASP A O 1
ATOM 797 N N . VAL A 1 109 ? 10.036 3.493 -0.892 1.00 96.06 109 VAL A N 1
ATOM 798 C CA . VAL A 1 109 ? 8.921 3.420 -1.850 1.00 96.06 109 VAL A CA 1
ATOM 799 C C . VAL A 1 109 ? 7.626 2.933 -1.184 1.00 96.06 109 VAL A C 1
ATOM 801 O O . VAL A 1 109 ? 6.539 3.358 -1.576 1.00 96.06 109 VAL A O 1
ATOM 804 N N . LEU A 1 110 ? 7.735 2.094 -0.145 1.00 98.12 110 LEU A N 1
ATOM 805 C CA . LEU A 1 110 ? 6.602 1.570 0.629 1.00 98.12 110 LEU A CA 1
ATOM 806 C C . LEU A 1 110 ? 6.031 2.618 1.598 1.00 98.12 110 LEU A C 1
ATOM 808 O O . LEU A 1 110 ? 4.875 2.521 2.001 1.00 98.12 110 LEU A O 1
ATOM 812 N N . ARG A 1 111 ? 6.838 3.625 1.959 1.00 97.25 111 ARG A N 1
ATOM 813 C CA . ARG A 1 111 ? 6.478 4.709 2.889 1.00 97.25 111 ARG A CA 1
ATOM 814 C C . ARG A 1 111 ? 5.755 5.879 2.231 1.00 97.25 111 ARG A C 1
ATOM 816 O O . ARG A 1 111 ? 5.322 6.791 2.927 1.00 97.25 111 ARG A O 1
ATOM 823 N N . LYS A 1 112 ? 5.668 5.907 0.900 1.00 96.31 112 LYS A N 1
ATOM 824 C CA . LYS A 1 112 ? 5.032 7.016 0.186 1.00 96.31 112 LYS A CA 1
ATOM 825 C C . LYS A 1 112 ? 3.539 7.074 0.500 1.00 96.31 112 LYS A C 1
ATOM 827 O O . LYS A 1 112 ? 2.863 6.050 0.504 1.00 96.31 112 LYS A O 1
ATOM 832 N N . SER A 1 113 ? 3.042 8.291 0.680 1.00 96.06 113 SER A N 1
ATOM 833 C CA . SER A 1 113 ? 1.615 8.591 0.691 1.00 96.06 113 SER A CA 1
ATOM 834 C C . SER A 1 113 ? 1.125 8.856 -0.730 1.00 96.06 113 SER A C 1
ATOM 836 O O . SER A 1 113 ? 1.782 9.561 -1.498 1.00 96.06 113 SER A O 1
ATOM 838 N N . GLY A 1 114 ? -0.030 8.296 -1.061 1.00 96.38 114 GLY A N 1
ATOM 839 C CA . GLY A 1 114 ? -0.761 8.512 -2.295 1.00 96.38 114 GLY A CA 1
ATOM 840 C C . GLY A 1 114 ? -1.974 9.414 -2.097 1.00 96.38 114 GLY A C 1
ATOM 841 O O . GLY A 1 114 ? -1.916 10.436 -1.405 1.00 96.38 114 GLY A O 1
ATOM 842 N N . PHE A 1 115 ? -3.079 9.043 -2.747 1.00 95.44 115 PHE A N 1
ATOM 843 C CA . PHE A 1 115 ? -4.266 9.888 -2.835 1.00 95.44 115 PHE A CA 1
ATOM 844 C C . PHE A 1 115 ? -4.815 10.200 -1.440 1.00 95.44 115 PHE A C 1
ATOM 846 O O . PHE A 1 115 ? -4.914 9.314 -0.597 1.00 95.44 115 PHE A O 1
ATOM 853 N N . ALA A 1 116 ? -5.131 11.473 -1.188 1.00 95.81 116 ALA A N 1
ATOM 854 C CA . ALA A 1 116 ? -5.574 11.959 0.120 1.00 95.81 116 ALA A CA 1
ATOM 855 C C . ALA A 1 116 ? -4.631 11.580 1.286 1.00 95.81 116 ALA A C 1
ATOM 857 O O . ALA A 1 116 ? -5.069 11.430 2.420 1.00 95.81 116 ALA A O 1
ATOM 858 N N . GLY A 1 117 ? -3.326 11.424 1.035 1.00 97.31 117 GLY A N 1
ATOM 859 C CA . GLY A 1 117 ? -2.347 11.072 2.069 1.00 97.31 117 GLY A CA 1
ATOM 860 C C . GLY A 1 117 ? -2.374 9.602 2.494 1.00 97.31 117 GLY A C 1
ATOM 861 O O . GLY A 1 117 ? -1.615 9.218 3.382 1.00 97.31 117 GLY A O 1
ATOM 862 N N . MET A 1 118 ? -3.207 8.771 1.865 1.00 98.25 118 MET A N 1
ATOM 863 C CA . MET A 1 118 ? -3.282 7.346 2.161 1.00 98.25 118 MET A CA 1
ATOM 864 C C . MET A 1 118 ? -1.964 6.650 1.835 1.00 98.25 118 MET A C 1
ATOM 866 O O . MET A 1 118 ? -1.462 6.769 0.725 1.00 98.25 118 MET A O 1
ATOM 870 N N . ASN A 1 119 ? -1.431 5.886 2.780 1.00 98.25 119 ASN A N 1
ATOM 871 C CA . ASN A 1 119 ? -0.309 4.974 2.548 1.00 98.25 119 ASN A CA 1
ATOM 872 C C . ASN A 1 119 ? -0.806 3.554 2.185 1.00 98.25 119 ASN A C 1
ATOM 874 O O . ASN A 1 119 ? -2.011 3.285 2.161 1.00 98.25 119 ASN A O 1
ATOM 878 N N . ILE A 1 120 ? 0.114 2.614 1.945 1.00 98.56 120 ILE A N 1
ATOM 879 C CA . ILE A 1 120 ? -0.232 1.231 1.568 1.00 98.56 120 ILE A CA 1
ATOM 880 C C . ILE A 1 120 ? -1.090 0.488 2.606 1.00 98.56 120 ILE A C 1
ATOM 882 O O . ILE A 1 120 ? -1.876 -0.376 2.228 1.00 98.56 120 ILE A O 1
ATOM 886 N N . ALA A 1 121 ? -0.988 0.833 3.893 1.00 98.69 121 ALA A N 1
ATOM 887 C CA . ALA A 1 121 ? -1.787 0.206 4.941 1.00 98.69 121 ALA A CA 1
ATOM 888 C C . ALA A 1 121 ? -3.248 0.681 4.889 1.00 98.69 121 ALA A C 1
ATOM 890 O O . ALA A 1 121 ? -4.164 -0.112 5.084 1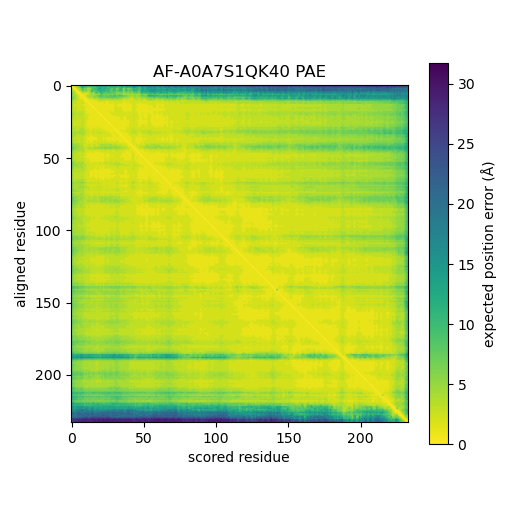.00 98.69 121 ALA A O 1
ATOM 891 N N . HIS A 1 122 ? -3.487 1.952 4.554 1.00 98.75 122 HIS A N 1
ATOM 892 C CA . HIS A 1 122 ? -4.844 2.458 4.326 1.00 98.75 122 HIS A CA 1
ATOM 893 C C . HIS A 1 122 ? -5.500 1.769 3.129 1.00 98.75 122 HIS A C 1
ATOM 895 O O . HIS A 1 122 ? -6.646 1.340 3.229 1.00 98.75 122 HIS A O 1
ATOM 901 N N . VAL A 1 123 ? -4.761 1.621 2.024 1.00 98.44 123 VAL A N 1
ATOM 902 C CA . VAL A 1 123 ? -5.250 0.911 0.833 1.00 98.44 123 VAL A CA 1
ATOM 903 C C . VAL A 1 123 ? -5.579 -0.543 1.177 1.00 98.44 123 VAL A C 1
ATOM 905 O O . VAL A 1 123 ? -6.679 -0.998 0.898 1.00 98.44 123 VAL A O 1
ATOM 908 N N . ALA A 1 124 ? -4.683 -1.255 1.862 1.00 98.56 124 ALA A N 1
ATOM 909 C CA . ALA A 1 124 ? -4.930 -2.633 2.283 1.00 98.56 124 ALA A CA 1
ATOM 910 C C . ALA A 1 124 ? -6.153 -2.776 3.198 1.00 98.56 124 ALA A C 1
ATOM 912 O O . ALA A 1 124 ? -6.955 -3.688 3.010 1.00 98.56 124 ALA A O 1
ATOM 913 N N . ALA A 1 125 ? -6.329 -1.860 4.155 1.00 98.50 125 ALA A N 1
ATOM 914 C CA . ALA A 1 125 ? -7.508 -1.841 5.011 1.00 98.50 125 ALA A CA 1
ATOM 915 C C . ALA A 1 125 ? -8.788 -1.574 4.207 1.00 98.50 125 ALA A C 1
ATOM 917 O O . ALA A 1 125 ? -9.809 -2.184 4.491 1.00 98.50 125 ALA A O 1
ATOM 918 N N . MET A 1 126 ? -8.742 -0.713 3.184 1.00 97.44 126 MET A N 1
ATOM 919 C CA . MET A 1 126 ? -9.874 -0.488 2.279 1.00 97.44 126 MET A CA 1
ATOM 920 C C . MET A 1 126 ? -10.219 -1.703 1.428 1.00 97.44 126 MET A C 1
ATOM 922 O O . MET A 1 126 ? -11.400 -1.912 1.176 1.00 97.44 126 MET A O 1
ATOM 926 N N . GLU A 1 127 ? -9.236 -2.508 1.032 1.00 97.31 127 GLU A N 1
ATOM 927 C CA . GLU A 1 127 ? -9.456 -3.729 0.248 1.00 97.31 127 GLU A CA 1
ATOM 928 C C . GLU A 1 127 ? -9.717 -4.972 1.116 1.00 97.31 127 GLU A C 1
ATOM 930 O O . GLU A 1 127 ? -10.115 -6.014 0.604 1.00 97.31 127 GLU A O 1
ATOM 935 N N . GLY A 1 128 ? -9.555 -4.870 2.440 1.00 97.50 128 GLY A N 1
ATOM 936 C CA . GLY A 1 128 ? -9.758 -5.985 3.368 1.00 97.50 128 GLY A CA 1
ATOM 937 C C . GLY A 1 128 ? -8.579 -6.960 3.457 1.00 97.50 128 GLY A C 1
ATOM 938 O O . GLY A 1 128 ? -8.768 -8.096 3.872 1.00 97.50 128 GLY A O 1
ATOM 939 N N . SER A 1 129 ? -7.365 -6.557 3.069 1.00 98.25 129 SER A N 1
ATOM 940 C CA . SER A 1 129 ? -6.191 -7.440 3.114 1.00 98.25 129 SER A CA 1
ATOM 941 C C . SER A 1 129 ? -5.455 -7.345 4.453 1.00 98.25 129 SER A C 1
ATOM 943 O O . SER A 1 129 ? -4.578 -6.497 4.649 1.00 98.25 129 SER A O 1
ATOM 945 N N . ILE A 1 130 ? -5.780 -8.254 5.376 1.00 98.12 130 ILE A N 1
ATOM 946 C CA . ILE A 1 130 ? -5.073 -8.401 6.659 1.00 98.12 130 ILE A CA 1
ATOM 947 C C . ILE A 1 130 ? -3.617 -8.834 6.434 1.00 98.12 130 ILE A C 1
ATOM 949 O O . ILE A 1 130 ? -2.730 -8.434 7.186 1.00 98.12 130 ILE A O 1
ATOM 953 N N . GLU A 1 131 ? -3.336 -9.599 5.381 1.00 98.62 131 GLU A N 1
ATOM 954 C CA . GLU A 1 131 ? -1.997 -10.081 5.037 1.00 98.62 131 GLU A CA 1
ATOM 955 C C . GLU A 1 131 ? -1.043 -8.924 4.739 1.00 98.62 131 GLU A C 1
ATOM 957 O O . GLU A 1 131 ? 0.090 -8.924 5.221 1.00 98.62 131 GLU A O 1
ATOM 962 N N . VAL A 1 132 ? -1.501 -7.896 4.015 1.00 98.81 132 VAL A N 1
ATOM 963 C CA . VAL A 1 132 ? -0.689 -6.695 3.783 1.00 98.81 132 VAL A CA 1
ATOM 964 C C . VAL A 1 132 ? -0.486 -5.904 5.075 1.00 98.81 132 VAL A C 1
ATOM 966 O O . VAL A 1 132 ? 0.611 -5.396 5.303 1.00 98.81 132 VAL A O 1
ATOM 969 N N . LEU A 1 133 ? -1.481 -5.826 5.964 1.00 98.81 133 LEU A N 1
ATOM 970 C CA . LEU A 1 133 ? -1.304 -5.164 7.264 1.00 98.81 133 LEU A CA 1
ATOM 971 C C . LEU A 1 133 ? -0.325 -5.918 8.174 1.00 98.81 133 LEU A C 1
ATOM 973 O O . LEU A 1 133 ? 0.462 -5.289 8.884 1.00 98.81 133 LEU A O 1
ATOM 977 N N . ARG A 1 134 ? -0.330 -7.254 8.118 1.00 98.69 134 ARG A N 1
ATOM 978 C CA . ARG A 1 134 ? 0.656 -8.113 8.784 1.00 98.69 134 ARG A CA 1
ATOM 979 C C . ARG A 1 134 ? 2.054 -7.869 8.236 1.00 98.69 134 ARG A C 1
ATOM 981 O O . ARG A 1 134 ? 2.958 -7.581 9.015 1.00 98.69 134 ARG A O 1
ATOM 988 N N . PHE A 1 135 ? 2.200 -7.877 6.912 1.00 98.69 135 PHE A N 1
ATOM 989 C CA . PHE A 1 135 ? 3.449 -7.516 6.248 1.00 98.69 135 PHE A CA 1
ATOM 990 C C . PHE A 1 135 ? 3.952 -6.146 6.717 1.00 98.69 135 PHE A C 1
ATOM 992 O O . PHE A 1 135 ? 5.098 -6.026 7.134 1.00 98.69 135 PHE A O 1
ATOM 999 N N . VAL A 1 136 ? 3.096 -5.120 6.724 1.00 98.62 136 VAL A N 1
ATOM 1000 C CA . VAL A 1 136 ? 3.455 -3.771 7.189 1.00 98.62 136 VAL A CA 1
ATOM 1001 C C . VAL A 1 136 ? 3.972 -3.783 8.630 1.00 98.62 136 VAL A C 1
ATOM 1003 O O . VAL A 1 136 ? 4.990 -3.151 8.915 1.00 98.62 136 VAL A O 1
ATOM 1006 N N . ALA A 1 137 ? 3.288 -4.491 9.531 1.00 98.38 137 ALA A N 1
ATOM 1007 C CA . ALA A 1 137 ? 3.659 -4.555 10.941 1.00 98.38 137 ALA A CA 1
ATOM 1008 C C . ALA A 1 137 ? 5.010 -5.245 11.176 1.00 98.38 137 ALA A C 1
ATOM 1010 O O . ALA A 1 137 ? 5.765 -4.833 12.055 1.00 98.38 137 ALA A O 1
ATOM 1011 N N . GLU A 1 138 ? 5.308 -6.284 10.399 1.00 97.94 138 GLU A N 1
ATOM 1012 C CA . GLU A 1 138 ? 6.503 -7.121 10.556 1.00 97.94 138 GLU A CA 1
ATOM 1013 C C . GLU A 1 138 ? 7.697 -6.607 9.733 1.00 97.94 138 GLU A C 1
ATOM 1015 O O . GLU A 1 138 ? 8.849 -6.945 10.014 1.00 97.94 138 GLU A O 1
ATOM 1020 N N . HIS A 1 139 ? 7.459 -5.757 8.731 1.00 97.81 139 HIS A N 1
ATOM 1021 C CA . HIS A 1 139 ? 8.509 -5.251 7.857 1.00 97.81 139 HIS A CA 1
ATOM 1022 C C . HIS A 1 139 ? 9.447 -4.288 8.600 1.00 97.81 139 HIS A C 1
ATOM 1024 O O . HIS A 1 139 ? 9.039 -3.209 9.033 1.00 97.81 139 HIS A O 1
ATOM 1030 N N . ALA A 1 140 ? 10.742 -4.625 8.653 1.00 92.81 140 ALA A N 1
ATOM 1031 C CA . ALA A 1 140 ? 11.772 -3.874 9.385 1.00 92.81 140 ALA A CA 1
ATOM 1032 C C . ALA A 1 140 ? 11.844 -2.383 9.011 1.00 92.81 140 ALA A C 1
ATOM 1034 O O . ALA A 1 140 ? 12.127 -1.528 9.845 1.00 92.81 140 ALA A O 1
ATOM 1035 N N . GLY A 1 141 ? 11.564 -2.067 7.745 1.00 93.31 141 GLY A N 1
ATOM 1036 C CA . GLY A 1 141 ? 11.553 -0.699 7.239 1.00 93.31 141 GLY A CA 1
ATOM 1037 C C . GLY A 1 141 ? 10.256 0.074 7.475 1.00 93.31 141 GLY A C 1
ATOM 1038 O O . GLY A 1 141 ? 10.235 1.237 7.100 1.00 93.31 141 GLY A O 1
ATOM 1039 N N . LEU A 1 142 ? 9.192 -0.519 8.038 1.00 96.62 142 LEU A N 1
ATOM 1040 C CA . LEU A 1 142 ? 7.884 0.119 8.287 1.00 96.62 142 LEU A CA 1
ATOM 1041 C C . LEU A 1 142 ? 7.512 0.055 9.773 1.00 96.62 142 LEU A C 1
ATOM 1043 O O . LEU A 1 142 ? 7.601 1.082 10.447 1.00 96.62 142 LEU A O 1
ATOM 1047 N N . GLY A 1 143 ? 7.160 -1.140 10.259 1.00 96.81 143 GLY A N 1
ATOM 1048 C CA . GLY A 1 143 ? 6.804 -1.437 11.645 1.00 96.81 143 GLY A CA 1
ATOM 1049 C C . GLY A 1 143 ? 5.344 -1.127 12.022 1.00 96.81 143 GLY A C 1
ATOM 1050 O O . GLY A 1 143 ? 4.617 -0.459 11.280 1.00 96.81 143 GLY A O 1
ATOM 1051 N N . PRO A 1 144 ? 4.894 -1.573 13.211 1.00 96.44 144 PRO A N 1
ATOM 1052 C CA . PRO A 1 144 ? 3.505 -1.432 13.663 1.00 96.44 144 PRO A CA 1
ATOM 1053 C C . PRO A 1 144 ? 3.056 0.028 13.837 1.00 96.44 144 PRO A C 1
ATOM 1055 O O . PRO A 1 144 ? 1.870 0.331 13.720 1.00 96.44 144 PRO A O 1
ATOM 1058 N N . GLN A 1 145 ? 3.982 0.962 14.063 1.00 96.12 145 GLN A N 1
ATOM 1059 C CA . GLN A 1 145 ? 3.696 2.396 14.139 1.00 96.12 145 GLN A CA 1
ATOM 1060 C C . GLN A 1 145 ? 3.158 2.964 12.819 1.00 96.12 145 GLN A C 1
ATOM 1062 O O . GLN A 1 145 ? 2.362 3.902 12.848 1.00 96.12 145 GLN A O 1
ATOM 1067 N N . PHE A 1 146 ? 3.524 2.370 11.678 1.00 98.06 146 PHE A N 1
ATOM 1068 C CA . PHE A 1 146 ? 3.038 2.785 10.360 1.00 98.06 146 PHE A CA 1
ATOM 1069 C C . PHE A 1 146 ? 1.526 2.556 10.205 1.00 98.06 146 PHE A C 1
ATOM 1071 O O . PHE A 1 146 ? 0.841 3.328 9.540 1.00 98.06 146 PHE A O 1
ATOM 1078 N N . LEU A 1 147 ? 0.972 1.552 10.901 1.00 98.44 147 LEU A N 1
ATOM 1079 C CA . LEU A 1 147 ? -0.476 1.310 10.972 1.00 98.44 147 LEU A CA 1
ATOM 1080 C C . LEU A 1 147 ? -1.223 2.434 11.706 1.00 98.44 147 LEU A C 1
ATOM 1082 O O . LEU A 1 147 ? -2.434 2.572 11.567 1.00 98.44 147 LEU A O 1
ATOM 1086 N N . SER A 1 148 ? -0.520 3.231 12.514 1.00 97.56 148 SER A N 1
ATOM 1087 C CA . SER A 1 148 ? -1.118 4.317 13.292 1.00 97.56 148 SER A CA 1
ATOM 1088 C C . SER A 1 148 ? -1.0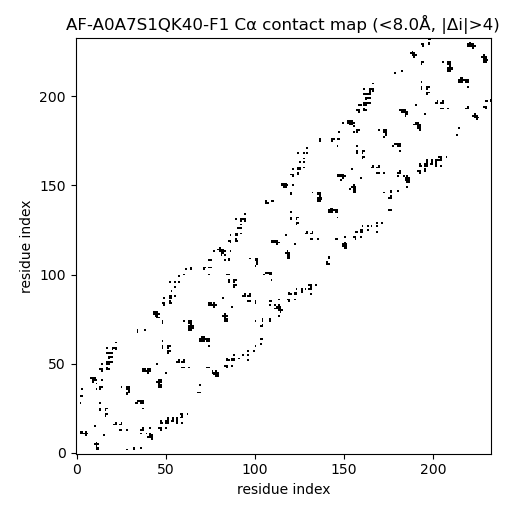79 5.675 12.600 1.00 97.56 148 SER A C 1
ATOM 1090 O O . SER A 1 148 ? -1.614 6.640 13.159 1.00 97.56 148 SER A O 1
ATOM 1092 N N . GLU A 1 149 ? -0.455 5.773 11.428 1.00 98.00 149 GLU A N 1
ATOM 1093 C CA . GLU A 1 149 ? -0.505 6.975 10.601 1.00 98.00 149 GLU A CA 1
ATOM 1094 C C . GLU A 1 149 ? -1.946 7.245 10.154 1.00 98.00 149 GLU A C 1
ATOM 1096 O O . GLU A 1 149 ? -2.741 6.322 9.975 1.00 98.00 149 GLU A O 1
ATOM 1101 N N . GLY A 1 150 ? -2.296 8.525 10.046 1.00 97.50 150 GLY A N 1
ATOM 1102 C CA . GLY A 1 150 ? -3.576 8.955 9.497 1.00 97.50 150 GLY A CA 1
ATOM 1103 C C . GLY A 1 150 ? -3.384 9.514 8.097 1.00 97.50 150 GLY A C 1
ATOM 1104 O O . GLY A 1 150 ? -2.325 10.059 7.785 1.00 97.50 150 GLY A O 1
ATOM 1105 N N . ASP A 1 151 ? -4.420 9.403 7.276 1.00 97.81 151 ASP A N 1
ATOM 1106 C CA . ASP A 1 151 ? -4.511 10.134 6.014 1.00 97.81 151 ASP A CA 1
ATOM 1107 C C . ASP A 1 151 ? -4.665 11.657 6.244 1.00 97.81 151 ASP A C 1
ATOM 1109 O O . ASP A 1 151 ? -4.581 12.142 7.376 1.00 97.81 151 ASP A O 1
ATOM 1113 N N . VAL A 1 152 ? -4.906 12.451 5.192 1.00 96.75 152 VAL A N 1
ATOM 1114 C CA . VAL A 1 152 ? -5.036 13.923 5.325 1.00 96.75 152 VAL A CA 1
ATOM 1115 C C . VAL A 1 152 ? -6.154 14.372 6.272 1.00 96.75 152 VAL A C 1
ATOM 1117 O O . VAL A 1 152 ? -6.108 15.488 6.782 1.00 96.75 152 VAL A O 1
ATOM 1120 N N . SER A 1 153 ? -7.158 13.526 6.514 1.00 95.56 153 SER A N 1
ATOM 1121 C CA . SER A 1 153 ? -8.244 13.790 7.463 1.00 95.56 153 SER A CA 1
ATOM 1122 C C . SER A 1 153 ? -7.948 13.256 8.870 1.00 95.56 153 SER A C 1
ATOM 1124 O O . SER A 1 153 ? -8.756 13.433 9.783 1.00 95.56 153 SER A O 1
ATOM 1126 N N . GLY A 1 154 ? -6.804 12.594 9.056 1.00 97.25 154 GLY A N 1
ATOM 1127 C CA . GLY A 1 154 ? -6.427 11.867 10.264 1.00 97.25 154 GLY A CA 1
ATOM 1128 C C . GLY A 1 154 ? -7.037 10.465 10.353 1.00 97.25 154 GLY A C 1
ATOM 1129 O O . GLY A 1 154 ? -6.905 9.816 11.393 1.00 97.25 154 GLY A O 1
ATOM 1130 N N . LYS A 1 155 ? -7.723 9.987 9.305 1.00 97.50 155 LYS A N 1
ATOM 1131 C CA . LYS A 1 155 ? -8.381 8.677 9.313 1.00 97.50 155 LYS A CA 1
ATOM 1132 C C . LYS A 1 155 ? -7.317 7.595 9.216 1.00 97.50 155 LYS A C 1
ATOM 1134 O O . LYS A 1 155 ? -6.514 7.589 8.294 1.00 97.50 155 LYS A O 1
ATOM 1139 N N . THR A 1 156 ? -7.307 6.702 10.198 1.00 98.44 156 THR A N 1
ATOM 1140 C CA . THR A 1 156 ? -6.347 5.590 10.296 1.00 98.44 156 THR A CA 1
ATOM 1141 C C . THR A 1 156 ? -6.925 4.294 9.740 1.00 98.44 156 THR A C 1
ATOM 1143 O O . THR A 1 156 ? -8.141 4.166 9.576 1.00 98.44 156 THR A O 1
ATOM 1146 N N . VAL A 1 157 ? -6.076 3.281 9.551 1.00 98.50 157 VAL A N 1
ATOM 1147 C CA . VAL A 1 157 ? -6.484 1.931 9.112 1.00 98.50 157 VAL A CA 1
ATOM 1148 C C . VAL A 1 157 ? -7.608 1.317 9.959 1.00 98.50 157 VAL A C 1
ATOM 1150 O O . VAL A 1 157 ? -8.474 0.645 9.413 1.00 98.50 157 VAL A O 1
ATOM 1153 N N . ALA A 1 158 ? -7.675 1.610 11.266 1.00 98.69 158 ALA A N 1
ATOM 1154 C CA . ALA A 1 158 ? -8.747 1.118 12.138 1.00 98.69 158 ALA A CA 1
ATOM 1155 C C . ALA A 1 158 ? -10.125 1.690 11.769 1.00 98.69 158 ALA A C 1
ATOM 1157 O O . ALA A 1 158 ? -11.134 1.000 11.869 1.00 98.69 158 ALA A O 1
ATOM 1158 N N . HIS A 1 159 ? -10.186 2.935 11.295 1.00 98.50 159 HIS A N 1
ATOM 1159 C CA . HIS A 1 159 ? -11.439 3.527 10.825 1.00 98.50 159 HIS A CA 1
ATOM 1160 C C . HIS A 1 159 ? -11.893 2.916 9.499 1.00 98.50 159 HIS A C 1
ATOM 1162 O O . HIS A 1 159 ? -13.090 2.748 9.285 1.00 98.50 159 HIS A O 1
ATOM 1168 N N . TYR A 1 160 ? -10.952 2.577 8.613 1.00 98.38 160 TYR A N 1
ATOM 1169 C CA . TYR A 1 160 ? -11.256 1.865 7.372 1.00 98.38 160 TYR A CA 1
ATOM 1170 C C . TYR A 1 160 ? -11.728 0.429 7.646 1.00 98.38 160 TYR A C 1
ATOM 1172 O O . TYR A 1 160 ? -12.746 0.027 7.092 1.00 98.38 160 TYR A O 1
ATOM 1180 N N . ALA A 1 161 ? -11.080 -0.291 8.568 1.00 98.62 161 ALA A N 1
ATOM 1181 C CA . ALA A 1 161 ? -11.516 -1.613 9.024 1.00 98.62 161 ALA A CA 1
ATOM 1182 C C . ALA A 1 161 ? -12.941 -1.583 9.606 1.00 98.62 161 ALA A C 1
ATOM 1184 O O . ALA A 1 161 ? -13.799 -2.370 9.215 1.00 98.62 161 ALA A O 1
ATOM 1185 N N . ALA A 1 162 ? -13.228 -0.613 10.481 1.00 98.44 162 ALA A N 1
ATOM 1186 C CA . ALA A 1 162 ? -14.555 -0.451 11.067 1.00 98.44 162 ALA A CA 1
ATOM 1187 C C . ALA A 1 162 ? -15.628 -0.086 10.032 1.00 98.44 162 ALA A C 1
ATOM 1189 O O . ALA A 1 162 ? -16.727 -0.626 10.079 1.00 98.44 162 ALA A O 1
ATOM 1190 N N . PHE A 1 163 ? -15.302 0.780 9.068 1.00 97.12 163 PHE A N 1
ATOM 1191 C CA . PHE A 1 163 ? -16.192 1.101 7.948 1.00 97.12 163 PHE A CA 1
ATOM 1192 C C . PHE A 1 163 ? -16.460 -0.110 7.039 1.00 97.12 163 PHE A C 1
ATOM 1194 O O . PHE A 1 163 ? -17.489 -0.168 6.380 1.00 97.12 163 PHE A O 1
ATOM 1201 N N . ARG A 1 164 ? -15.561 -1.096 6.993 1.00 97.12 164 ARG A N 1
ATOM 1202 C CA . ARG A 1 164 ? -15.803 -2.368 6.294 1.00 97.12 164 ARG A CA 1
ATOM 1203 C C . ARG A 1 164 ? -16.583 -3.389 7.120 1.00 97.12 164 ARG A C 1
ATOM 1205 O O . ARG A 1 164 ? -16.950 -4.426 6.581 1.00 97.12 164 ARG A O 1
ATOM 1212 N N . GLY A 1 165 ? -16.802 -3.128 8.407 1.00 97.88 165 GLY A N 1
ATOM 1213 C CA . GLY A 1 165 ? -17.359 -4.116 9.327 1.00 97.88 165 GLY A CA 1
ATOM 1214 C C . GLY A 1 165 ? -16.385 -5.242 9.697 1.00 97.88 165 GLY A C 1
ATOM 1215 O O . GLY A 1 165 ? -16.818 -6.306 10.125 1.00 97.88 165 GLY A O 1
ATOM 1216 N N . ASP A 1 166 ? -15.077 -5.039 9.520 1.00 98.38 166 ASP A N 1
ATOM 1217 C CA . ASP A 1 166 ? -14.072 -6.094 9.663 1.00 98.38 166 ASP A CA 1
ATOM 1218 C C . ASP A 1 166 ? -13.555 -6.200 11.110 1.00 98.38 166 ASP A C 1
ATOM 1220 O O . ASP A 1 166 ? -12.604 -5.527 11.528 1.00 98.38 166 ASP A O 1
ATOM 1224 N N . VAL A 1 167 ? -14.218 -7.048 11.902 1.00 98.56 167 VAL A N 1
ATOM 1225 C CA . VAL A 1 167 ? -13.862 -7.306 13.307 1.00 98.56 167 VAL A CA 1
ATOM 1226 C C . VAL A 1 167 ? -12.496 -7.982 13.436 1.00 98.56 167 VAL A C 1
ATOM 1228 O O . VAL A 1 167 ? -11.736 -7.639 14.346 1.00 98.56 167 VAL A O 1
ATOM 1231 N N . GLU A 1 168 ? -12.152 -8.910 12.541 1.00 98.62 168 GLU A N 1
ATOM 1232 C CA . GLU A 1 168 ? -10.870 -9.624 12.587 1.00 98.62 168 GLU A CA 1
ATOM 1233 C C . GLU A 1 168 ? -9.705 -8.648 12.391 1.00 98.62 168 GLU A C 1
ATOM 1235 O O . GLU A 1 168 ? -8.734 -8.648 13.156 1.00 98.62 168 GLU A O 1
ATOM 1240 N N . MET A 1 169 ? -9.836 -7.736 11.427 1.00 98.75 169 MET A N 1
ATOM 1241 C CA . MET A 1 169 ? -8.848 -6.693 11.195 1.00 98.75 169 MET A CA 1
ATOM 1242 C C . MET A 1 169 ? -8.721 -5.758 12.404 1.00 98.75 169 MET A C 1
ATOM 1244 O O . MET A 1 169 ? -7.605 -5.428 12.806 1.00 98.75 169 MET A O 1
ATOM 1248 N N . LEU A 1 170 ? -9.825 -5.363 13.044 1.00 98.75 170 LEU A N 1
ATOM 1249 C CA . LEU A 1 170 ? -9.777 -4.544 14.264 1.00 98.75 170 LEU A CA 1
ATOM 1250 C C . LEU A 1 170 ? -9.087 -5.263 15.431 1.00 98.75 170 LEU A C 1
ATOM 1252 O O . LEU A 1 170 ? -8.295 -4.643 16.149 1.00 98.75 170 LEU A O 1
ATOM 1256 N N . GLN A 1 171 ? -9.333 -6.563 15.603 1.00 98.56 171 GLN A N 1
ATOM 1257 C CA . GLN A 1 171 ? -8.641 -7.390 16.595 1.00 98.56 171 GLN A CA 1
ATOM 1258 C C . GLN A 1 171 ? -7.139 -7.460 16.308 1.00 98.56 171 GLN A C 1
ATOM 1260 O O . GLN A 1 171 ? -6.323 -7.236 17.210 1.00 98.56 171 GLN A O 1
ATOM 1265 N N . PHE A 1 172 ? -6.761 -7.713 15.052 1.00 98.62 172 PHE A N 1
ATOM 1266 C CA . PHE A 1 172 ? -5.367 -7.718 14.618 1.00 98.62 172 PHE A CA 1
ATOM 1267 C C . PHE A 1 172 ? -4.684 -6.373 14.903 1.00 98.62 172 PHE A C 1
ATOM 1269 O O . PHE A 1 172 ? -3.597 -6.344 15.488 1.00 98.62 172 PHE A O 1
ATOM 1276 N N . LEU A 1 173 ? -5.329 -5.260 14.550 1.00 98.69 173 LEU A N 1
ATOM 1277 C CA . LEU A 1 173 ? -4.811 -3.909 14.763 1.00 98.69 173 LEU A CA 1
ATOM 1278 C C . LEU A 1 173 ? -4.643 -3.590 16.252 1.00 98.69 173 LEU A C 1
ATOM 1280 O O . LEU A 1 173 ? -3.593 -3.089 16.653 1.00 98.69 173 LEU A O 1
ATOM 1284 N N . GLY A 1 174 ? -5.635 -3.923 17.084 1.00 98.06 174 GLY A N 1
ATOM 1285 C CA . GLY A 1 174 ? -5.570 -3.718 18.532 1.00 98.06 174 GLY A CA 1
ATOM 1286 C C . GLY A 1 174 ? -4.463 -4.533 19.201 1.00 98.06 174 GLY A C 1
ATOM 1287 O O . GLY A 1 174 ? -3.765 -4.017 20.075 1.00 98.06 174 GLY A O 1
ATOM 1288 N N . LYS A 1 175 ? -4.255 -5.779 18.758 1.00 98.00 175 LYS A N 1
ATOM 1289 C CA . LYS A 1 175 ? -3.173 -6.649 19.241 1.00 98.00 175 LYS A CA 1
ATOM 1290 C C . LYS A 1 175 ? -1.790 -6.155 18.809 1.00 98.00 175 LYS A C 1
ATOM 1292 O O . LYS A 1 175 ? -0.847 -6.238 19.589 1.00 98.00 175 LYS A O 1
ATOM 1297 N N . THR A 1 176 ? -1.670 -5.666 17.577 1.00 98.00 176 THR A N 1
ATOM 1298 C CA . THR A 1 176 ? -0.373 -5.406 16.930 1.00 98.00 176 THR A CA 1
ATOM 1299 C C . THR A 1 176 ? 0.125 -3.978 17.134 1.00 98.00 176 THR A C 1
ATOM 1301 O O . THR A 1 176 ? 1.292 -3.769 17.448 1.00 98.00 176 THR A O 1
ATOM 1304 N N . ALA A 1 177 ? -0.753 -2.987 16.976 1.00 97.12 177 ALA A N 1
ATOM 1305 C CA . ALA A 1 177 ? -0.429 -1.564 17.118 1.00 97.12 177 ALA A CA 1
ATOM 1306 C C . ALA A 1 177 ? -0.967 -0.956 18.428 1.00 97.12 177 ALA A C 1
ATOM 1308 O O . ALA A 1 177 ? -0.749 0.222 18.711 1.00 97.12 177 ALA A O 1
ATOM 1309 N N . GLY A 1 178 ? -1.640 -1.768 19.246 1.00 97.12 178 GLY A N 1
ATOM 1310 C CA . GLY A 1 178 ? -2.145 -1.388 20.555 1.00 97.12 178 GLY A CA 1
ATOM 1311 C C . GLY A 1 178 ? -3.533 -0.751 20.525 1.00 97.12 178 GLY A C 1
ATOM 1312 O O . GLY A 1 178 ? -4.017 -0.217 19.526 1.00 97.12 178 GLY A O 1
ATOM 1313 N N . ILE A 1 179 ? -4.177 -0.759 21.692 1.00 96.94 179 ILE A N 1
ATOM 1314 C CA . ILE A 1 179 ? -5.534 -0.229 21.880 1.00 96.94 179 ILE A CA 1
ATOM 1315 C C . ILE A 1 179 ? -5.652 1.276 21.594 1.00 96.94 179 ILE A C 1
ATOM 1317 O O . ILE A 1 179 ? -6.735 1.765 21.273 1.00 96.94 179 ILE A O 1
ATOM 1321 N N . SER A 1 180 ? -4.550 2.025 21.695 1.00 97.31 180 SER A N 1
ATOM 1322 C CA . SER A 1 180 ? -4.516 3.460 21.396 1.00 97.31 180 SER A CA 1
ATOM 1323 C C . SER A 1 180 ? -4.884 3.749 19.940 1.00 97.31 180 SER A C 1
ATOM 1325 O O . SER A 1 180 ? -5.555 4.749 19.690 1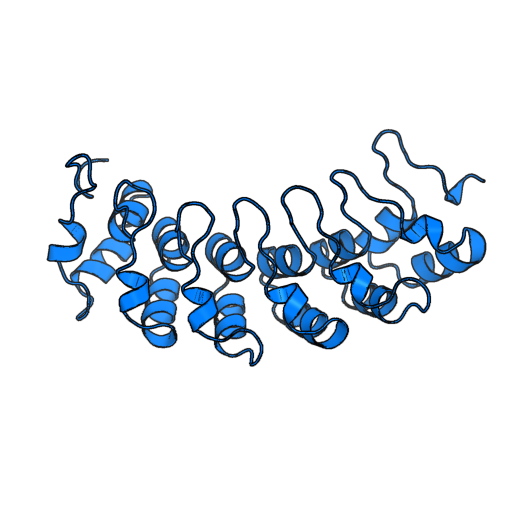.00 97.31 180 SER A O 1
ATOM 1327 N N . LEU A 1 181 ? -4.540 2.859 18.999 1.00 98.06 181 LEU A N 1
ATOM 1328 C CA . LEU A 1 181 ? -4.946 2.968 17.598 1.00 98.06 181 LEU A CA 1
ATOM 1329 C C . LEU A 1 181 ? -6.470 2.909 17.446 1.00 98.06 181 LEU A C 1
ATOM 1331 O O . LEU A 1 181 ? -7.049 3.761 16.775 1.00 98.06 181 LEU A O 1
ATOM 1335 N N . LEU A 1 182 ? -7.131 1.958 18.114 1.00 98.31 182 LEU A N 1
ATOM 1336 C CA . LEU A 1 182 ? -8.593 1.808 18.061 1.00 98.31 182 LEU A CA 1
ATOM 1337 C C . LEU A 1 182 ? -9.334 2.987 18.713 1.00 98.31 182 LEU A C 1
ATOM 1339 O O . LEU A 1 182 ? -10.509 3.220 18.442 1.00 98.31 182 LEU A O 1
ATOM 1343 N N . ARG A 1 183 ? -8.650 3.743 19.581 1.00 97.00 183 ARG A N 1
ATOM 1344 C CA . ARG A 1 183 ? -9.198 4.916 20.274 1.00 97.00 183 ARG A CA 1
ATOM 1345 C C . ARG A 1 183 ? -8.988 6.233 19.533 1.00 97.00 183 ARG A C 1
ATOM 1347 O O . ARG A 1 183 ? -9.525 7.243 19.999 1.00 97.00 183 ARG A O 1
ATOM 1354 N N . LYS A 1 184 ? -8.212 6.242 18.442 1.00 96.56 184 LYS A N 1
ATOM 1355 C CA . LYS A 1 184 ? -7.971 7.454 17.655 1.00 96.56 184 LYS A CA 1
ATOM 1356 C C . LYS A 1 184 ? -9.278 8.006 17.096 1.00 96.56 184 LYS A C 1
ATOM 1358 O O . LYS A 1 184 ? -10.245 7.277 16.891 1.00 96.56 184 LYS A O 1
ATOM 1363 N N . THR A 1 185 ? -9.266 9.309 16.859 1.00 95.38 185 THR A N 1
ATOM 1364 C CA . THR A 1 185 ? -10.327 10.015 16.155 1.00 95.38 185 THR A CA 1
ATOM 1365 C C . THR A 1 185 ? -9.765 10.635 14.892 1.00 95.38 185 THR A C 1
ATOM 1367 O O . THR A 1 185 ? -8.575 10.948 14.835 1.00 95.38 185 THR A O 1
ATOM 1370 N N . TYR A 1 186 ? -10.625 10.858 13.910 1.00 93.50 186 TYR A N 1
ATOM 1371 C CA . TYR A 1 186 ? -10.286 11.636 12.728 1.00 93.50 186 TYR A CA 1
ATOM 1372 C C . TYR A 1 186 ? -11.289 12.756 12.498 1.00 93.50 186 TYR A C 1
ATOM 1374 O O . TYR A 1 186 ? -12.354 12.805 13.125 1.00 93.50 186 TYR A O 1
ATOM 1382 N N . SER A 1 187 ? -10.933 13.643 11.570 1.00 87.88 187 SER A N 1
ATOM 1383 C CA . SER A 1 187 ? -11.616 14.900 11.306 1.00 87.88 187 SER A CA 1
ATOM 1384 C C . SER A 1 187 ? -11.629 15.833 12.526 1.00 87.88 187 SER A C 1
ATOM 1386 O O . SER A 1 187 ? -11.436 15.438 13.678 1.00 87.88 187 SER A O 1
ATOM 1388 N N . ASN A 1 188 ? -11.940 17.100 12.279 1.00 83.38 188 ASN A N 1
ATOM 1389 C CA . ASN A 1 188 ? -12.207 18.075 13.334 1.00 83.38 188 ASN A CA 1
ATOM 1390 C C . ASN A 1 188 ? -13.521 17.786 14.080 1.00 83.38 188 ASN A C 1
ATOM 1392 O O . ASN A 1 188 ? -13.865 18.531 14.990 1.00 83.38 188 ASN A O 1
ATOM 1396 N N . ASN A 1 189 ? -14.243 16.720 13.713 1.00 83.50 189 ASN A N 1
ATOM 1397 C CA . ASN A 1 189 ? -15.494 16.296 14.339 1.00 83.50 189 ASN A CA 1
ATOM 1398 C C . ASN A 1 189 ? -15.330 15.157 15.357 1.00 83.50 189 ASN A C 1
ATOM 1400 O O . ASN A 1 189 ? -16.322 14.777 15.971 1.00 83.50 189 ASN A O 1
ATOM 1404 N N . GLY A 1 190 ? -14.122 14.614 15.559 1.00 90.50 190 GLY A N 1
ATOM 1405 C CA . GLY A 1 190 ? -13.891 13.581 16.577 1.00 90.50 190 GLY A CA 1
ATOM 1406 C C . GLY A 1 190 ? -14.466 12.205 16.216 1.00 90.50 190 GLY A C 1
ATOM 1407 O O . GLY A 1 190 ? -14.859 11.445 17.102 1.00 90.50 190 GLY A O 1
ATOM 1408 N N . ILE A 1 191 ? -14.527 11.871 14.924 1.00 93.81 191 ILE A N 1
ATOM 1409 C CA . ILE A 1 191 ? -15.136 10.626 14.441 1.00 93.81 191 ILE A CA 1
ATOM 1410 C C . ILE A 1 191 ? -14.299 9.431 14.914 1.00 93.81 191 ILE A C 1
ATOM 1412 O O . ILE A 1 191 ? -13.085 9.417 14.732 1.00 93.81 191 ILE A O 1
ATOM 1416 N N . THR A 1 192 ? -14.951 8.429 15.508 1.00 96.62 192 THR A N 1
ATOM 1417 C CA . THR A 1 192 ? -14.329 7.194 16.028 1.00 96.62 192 THR A CA 1
ATOM 1418 C C . THR A 1 192 ? -14.590 5.994 15.109 1.00 96.62 192 THR A C 1
ATOM 1420 O O . THR A 1 192 ? -15.388 6.060 14.167 1.00 96.62 192 THR A O 1
ATOM 1423 N N . ILE A 1 193 ? -13.982 4.845 15.423 1.00 97.62 193 ILE A N 1
ATOM 1424 C CA . ILE A 1 193 ? -14.323 3.568 14.777 1.00 97.62 193 ILE A CA 1
ATOM 1425 C C . ILE A 1 193 ? -15.796 3.166 14.986 1.00 97.62 193 ILE A C 1
ATOM 1427 O O . ILE A 1 193 ? -16.388 2.585 14.086 1.00 97.62 193 ILE A O 1
ATOM 1431 N N . ALA A 1 194 ? -16.423 3.546 16.109 1.00 97.06 194 ALA A N 1
ATOM 1432 C CA . ALA A 1 194 ? -17.840 3.265 16.365 1.00 97.06 194 ALA A CA 1
ATOM 1433 C C . ALA A 1 194 ? -18.754 4.032 15.399 1.00 97.06 194 ALA A C 1
ATOM 1435 O O . ALA A 1 194 ? -19.648 3.446 14.803 1.00 97.06 194 ALA A O 1
ATOM 1436 N N . HIS A 1 195 ? -18.479 5.324 15.183 1.00 95.06 195 HIS A N 1
ATOM 1437 C CA . HIS A 1 195 ? -19.198 6.124 14.187 1.00 95.06 195 HIS A CA 1
ATOM 1438 C C . HIS A 1 195 ? -19.030 5.538 12.781 1.00 95.06 195 HIS A C 1
ATOM 1440 O O . HIS A 1 195 ? -19.999 5.416 12.044 1.00 95.06 195 HIS A O 1
ATOM 1446 N N . SER A 1 196 ? -17.808 5.120 12.432 1.00 95.38 196 SER A N 1
ATOM 1447 C CA . SER A 1 196 ? -17.520 4.526 11.118 1.00 95.38 196 SER A CA 1
ATOM 1448 C C . SER A 1 196 ? -18.282 3.213 10.896 1.00 95.38 196 SER A C 1
ATOM 1450 O O . SER A 1 196 ? -18.764 2.983 9.793 1.00 95.38 196 SER A O 1
ATOM 1452 N N . ALA A 1 197 ? -18.420 2.383 11.935 1.00 96.69 197 ALA A N 1
ATOM 1453 C CA . ALA A 1 197 ? -19.207 1.152 11.893 1.00 96.69 197 ALA A CA 1
ATOM 1454 C C . ALA A 1 197 ? -20.716 1.418 11.782 1.00 96.69 197 ALA A C 1
ATOM 1456 O O . ALA A 1 197 ? -21.399 0.758 11.003 1.00 96.69 197 ALA A O 1
ATOM 1457 N N . ALA A 1 198 ? -21.237 2.407 12.515 1.00 95.06 198 ALA A N 1
ATOM 1458 C CA . ALA A 1 198 ? -22.652 2.770 12.448 1.00 95.06 198 ALA A CA 1
ATOM 1459 C C . ALA A 1 198 ? -23.056 3.340 11.084 1.00 95.06 198 ALA A C 1
ATOM 1461 O O . ALA A 1 198 ? -24.104 2.966 10.573 1.00 95.06 198 ALA A O 1
ATOM 1462 N N . MET A 1 199 ? -22.193 4.139 10.442 1.00 92.00 199 MET A N 1
ATOM 1463 C CA . MET A 1 199 ? -22.426 4.654 9.081 1.00 92.00 199 MET A CA 1
ATOM 1464 C C . MET A 1 199 ? -22.709 3.553 8.046 1.00 92.00 199 MET A C 1
ATOM 1466 O O . MET A 1 199 ? -23.325 3.827 7.020 1.00 92.00 199 MET A O 1
ATOM 1470 N N . VAL A 1 200 ? -22.233 2.329 8.288 1.00 94.38 200 VAL A N 1
ATOM 1471 C CA . VAL A 1 200 ? -22.453 1.164 7.416 1.00 94.38 200 VAL A CA 1
ATOM 1472 C C . VAL A 1 200 ? -23.353 0.101 8.052 1.00 94.38 200 VAL A C 1
ATOM 1474 O O . VAL A 1 200 ? -23.506 -0.981 7.493 1.00 94.38 200 VAL A O 1
ATOM 1477 N N . GLY A 1 201 ? -23.931 0.378 9.225 1.00 95.12 201 GLY A N 1
ATOM 1478 C CA . GLY A 1 201 ? -24.798 -0.552 9.947 1.00 95.12 201 GLY A CA 1
ATOM 1479 C C . GLY A 1 201 ? -24.102 -1.815 10.471 1.00 95.12 201 GLY A C 1
ATOM 1480 O O . GLY A 1 201 ? -24.765 -2.831 10.663 1.00 95.12 201 GLY A O 1
ATOM 1481 N N . SER A 1 202 ? -22.782 -1.795 10.697 1.00 96.94 202 SER A N 1
ATOM 1482 C CA . SER A 1 202 ? -22.047 -2.975 11.175 1.00 96.94 202 SER A CA 1
ATOM 1483 C C . SER A 1 202 ? -22.251 -3.194 12.677 1.00 96.94 202 SER A C 1
ATOM 1485 O O . SER A 1 202 ? -21.511 -2.668 13.513 1.00 96.94 202 SER A O 1
ATOM 1487 N N . THR A 1 203 ? -23.254 -4.000 13.025 1.00 96.44 203 THR A N 1
ATOM 1488 C CA . THR A 1 203 ? -23.523 -4.407 14.413 1.00 96.44 203 THR A CA 1
ATOM 1489 C C . THR A 1 203 ? -22.383 -5.231 14.998 1.00 96.44 203 THR A C 1
ATOM 1491 O O . THR A 1 203 ? -22.033 -5.019 16.151 1.00 96.44 203 THR A O 1
ATOM 1494 N N . ASP A 1 204 ? -21.726 -6.074 14.198 1.00 98.12 204 ASP A N 1
ATOM 1495 C CA . ASP A 1 204 ? -20.620 -6.925 14.658 1.00 98.12 204 ASP A CA 1
ATOM 1496 C C . ASP A 1 204 ? -19.440 -6.100 15.190 1.00 98.12 204 ASP A C 1
ATOM 1498 O O . ASP A 1 204 ? -18.853 -6.421 16.226 1.00 98.12 204 ASP A O 1
ATOM 1502 N N . VAL A 1 205 ? -19.107 -4.989 14.521 1.00 98.38 205 VAL A N 1
ATOM 1503 C CA . VAL A 1 205 ? -18.067 -4.074 15.005 1.00 98.38 205 VAL A CA 1
ATOM 1504 C C . VAL A 1 205 ? -18.524 -3.321 16.253 1.00 98.38 205 VAL A C 1
ATOM 1506 O O . VAL A 1 205 ? -17.716 -3.102 17.157 1.00 98.38 205 VAL A O 1
ATOM 1509 N N . LEU A 1 206 ? -19.797 -2.931 16.346 1.00 97.75 206 LEU A N 1
ATOM 1510 C CA . LEU A 1 206 ? -20.324 -2.291 17.554 1.00 97.75 206 LEU A CA 1
ATOM 1511 C C . LEU A 1 206 ? -20.308 -3.255 18.752 1.00 97.75 206 LEU A C 1
ATOM 1513 O O . LEU A 1 206 ? -19.859 -2.863 19.830 1.00 97.75 206 LEU A O 1
ATOM 1517 N N . ASP A 1 207 ? -20.690 -4.514 18.554 1.00 98.00 207 ASP A N 1
ATOM 1518 C CA . ASP A 1 207 ? -20.637 -5.569 19.569 1.00 98.00 207 ASP A CA 1
ATOM 1519 C C . ASP A 1 207 ? -19.196 -5.866 19.985 1.00 98.00 207 ASP A C 1
ATOM 1521 O O . ASP A 1 207 ? -18.892 -5.941 21.182 1.00 98.00 207 ASP A O 1
ATOM 1525 N N . PHE A 1 208 ? -18.272 -5.937 19.020 1.00 98.25 208 PHE A N 1
ATOM 1526 C CA . PHE A 1 208 ? -16.840 -6.004 19.297 1.00 98.25 208 PHE A CA 1
ATOM 1527 C C . PHE A 1 208 ? -16.400 -4.844 20.196 1.00 98.25 208 PHE A C 1
ATOM 1529 O O . PHE A 1 208 ? -15.772 -5.072 21.224 1.00 98.25 208 PHE A O 1
ATOM 1536 N N . ILE A 1 209 ? -16.759 -3.601 19.870 1.00 98.00 209 ILE A N 1
ATOM 1537 C CA . ILE A 1 209 ? -16.381 -2.420 20.659 1.00 98.00 209 ILE A CA 1
ATOM 1538 C C . ILE A 1 209 ? -16.945 -2.489 22.085 1.00 98.00 209 ILE A C 1
ATOM 1540 O O . ILE A 1 209 ? -16.216 -2.222 23.045 1.00 98.00 209 ILE A O 1
ATOM 1544 N N . VAL A 1 210 ? -18.227 -2.837 22.231 1.00 97.31 210 VAL A N 1
ATOM 1545 C CA . VAL A 1 210 ? -18.925 -2.903 23.525 1.00 97.31 210 VAL A CA 1
ATOM 1546 C C . VAL A 1 210 ? -18.317 -3.973 24.430 1.00 97.31 210 VAL A C 1
ATOM 1548 O O . VAL A 1 210 ? -18.167 -3.746 25.631 1.00 97.31 210 VAL A O 1
ATOM 1551 N N . THR A 1 211 ? -17.941 -5.118 23.861 1.00 96.69 211 THR A N 1
ATOM 1552 C CA . THR A 1 211 ? -17.377 -6.257 24.601 1.00 96.69 211 THR A CA 1
ATOM 1553 C C . THR A 1 211 ? -15.859 -6.179 24.778 1.00 96.69 211 THR A C 1
ATOM 1555 O O . THR A 1 211 ? -15.302 -6.888 25.617 1.00 96.69 211 THR A O 1
ATOM 1558 N N . HIS A 1 212 ? -15.165 -5.304 24.042 1.00 97.06 212 HIS A N 1
ATOM 1559 C CA . HIS A 1 212 ? -13.712 -5.203 24.107 1.00 97.06 212 HIS A CA 1
ATOM 1560 C C . HIS A 1 212 ? -13.242 -4.610 25.456 1.00 97.06 212 HIS A C 1
ATOM 1562 O O . HIS A 1 212 ? -13.559 -3.451 25.750 1.00 97.06 212 HIS A O 1
ATOM 1568 N N . PRO A 1 213 ? -12.384 -5.308 26.239 1.00 91.94 213 PRO A N 1
ATOM 1569 C CA . PRO A 1 213 ? -11.953 -4.872 27.580 1.00 91.94 213 PRO A CA 1
ATOM 1570 C C . PRO A 1 213 ? -11.304 -3.484 27.610 1.00 91.94 213 PRO A C 1
ATOM 1572 O O . PRO A 1 213 ? -11.367 -2.754 28.594 1.00 91.94 213 PRO A O 1
ATOM 1575 N N . GLY A 1 214 ? -10.658 -3.121 26.502 1.00 92.81 214 GLY A N 1
ATOM 1576 C CA . GLY A 1 214 ? -9.980 -1.846 26.325 1.00 92.81 214 GLY A CA 1
ATOM 1577 C C . GLY A 1 214 ? -10.816 -0.729 25.701 1.00 92.81 214 GLY A C 1
ATOM 1578 O O . GLY A 1 214 ? -10.229 0.324 25.477 1.00 92.81 214 GLY A O 1
ATOM 1579 N N . LEU A 1 215 ? -12.108 -0.917 25.388 1.00 95.31 215 LEU A N 1
ATOM 1580 C CA . LEU A 1 215 ? -13.008 0.112 24.823 1.00 95.31 215 LEU A CA 1
ATOM 1581 C C . LEU A 1 215 ? -14.273 0.272 25.679 1.00 95.31 215 LEU A C 1
ATOM 1583 O O . LEU A 1 215 ? -14.401 1.297 26.354 1.00 95.31 215 LEU A O 1
ATOM 1587 N N . GLY A 1 216 ? -15.142 -0.744 25.677 1.00 94.25 216 GLY A N 1
ATOM 1588 C CA . GLY A 1 216 ? -16.367 -0.828 26.473 1.00 94.25 216 GLY A CA 1
ATOM 1589 C C . GLY A 1 216 ? -17.575 -0.062 25.903 1.00 94.25 216 GLY A C 1
ATOM 1590 O O . GLY A 1 216 ? -17.444 0.712 24.949 1.00 94.25 216 GLY A O 1
ATOM 1591 N N . PRO A 1 217 ? -18.764 -0.217 26.521 1.00 92.56 217 PRO A N 1
ATOM 1592 C CA . PRO A 1 217 ? -20.021 0.382 26.053 1.00 92.56 217 PRO A CA 1
ATOM 1593 C C . PRO A 1 217 ? -20.021 1.916 26.049 1.00 92.56 217 PRO A C 1
ATOM 1595 O O . PRO A 1 217 ? -20.711 2.539 25.248 1.00 92.56 217 PRO A O 1
ATOM 1598 N N . GLU A 1 218 ? -19.221 2.564 26.894 1.00 91.50 218 GLU A N 1
ATOM 1599 C CA . GLU A 1 218 ? -19.113 4.029 26.881 1.00 91.50 218 GLU A CA 1
ATOM 1600 C C . GLU A 1 218 ? -18.431 4.557 25.610 1.00 91.50 218 GLU A C 1
ATOM 1602 O O . GLU A 1 218 ? -18.609 5.716 25.235 1.00 91.50 218 GLU A O 1
ATOM 1607 N N . PHE A 1 219 ? -17.674 3.717 24.895 1.00 92.81 219 PHE A N 1
ATOM 1608 C CA . PHE A 1 219 ? -17.008 4.131 23.664 1.00 92.81 219 PHE A CA 1
ATOM 1609 C C . PHE A 1 219 ? -17.999 4.422 22.529 1.00 92.81 219 PHE A C 1
ATOM 1611 O O . PHE A 1 219 ? -17.791 5.381 21.785 1.00 92.81 219 PHE A O 1
ATOM 1618 N N . ILE A 1 220 ? -19.094 3.659 22.428 1.00 90.94 220 ILE A N 1
ATOM 1619 C CA . ILE A 1 220 ? -20.148 3.895 21.424 1.00 90.94 220 ILE A CA 1
ATOM 1620 C C . ILE A 1 220 ? -21.033 5.104 21.767 1.00 90.94 220 ILE A C 1
ATOM 1622 O O . ILE A 1 220 ? -21.726 5.629 20.905 1.00 90.94 220 ILE A O 1
ATOM 1626 N N . ARG A 1 221 ? -20.995 5.588 23.015 1.00 87.06 221 ARG A N 1
ATOM 1627 C CA . ARG A 1 221 ? -21.746 6.774 23.464 1.00 87.06 221 ARG A CA 1
ATOM 1628 C C . ARG A 1 221 ? -21.012 8.088 23.207 1.00 87.06 221 ARG A C 1
ATOM 1630 O O . ARG A 1 221 ? -21.579 9.157 23.434 1.00 87.06 221 ARG A O 1
ATOM 1637 N N . ARG A 1 222 ? -19.751 8.025 22.760 1.00 84.50 222 ARG A N 1
ATOM 1638 C CA . ARG A 1 222 ? -18.967 9.216 22.422 1.00 84.50 222 ARG A CA 1
ATOM 1639 C C . ARG A 1 222 ? -19.696 10.028 21.362 1.00 84.50 222 ARG A C 1
ATOM 1641 O O . ARG A 1 222 ? -20.161 9.478 20.369 1.00 84.50 222 ARG A O 1
ATOM 1648 N N . ARG A 1 223 ? -19.762 11.334 21.598 1.00 81.44 223 ARG A N 1
ATOM 1649 C CA . ARG A 1 223 ? -20.364 12.291 20.679 1.00 81.44 223 ARG A CA 1
ATOM 1650 C C . ARG A 1 223 ? -19.312 12.851 19.739 1.00 81.44 223 ARG A C 1
ATOM 1652 O O . ARG A 1 223 ? -18.167 13.055 20.146 1.00 81.44 223 ARG A O 1
ATOM 1659 N N . LEU A 1 224 ? -19.729 13.124 18.514 1.00 82.56 224 LEU A N 1
ATOM 1660 C CA . LEU A 1 224 ? -19.031 14.027 17.620 1.00 82.56 224 LEU A CA 1
ATOM 1661 C C . LEU A 1 224 ? -18.968 15.428 18.243 1.00 82.56 224 LEU A C 1
ATOM 1663 O O . LEU A 1 224 ? -19.763 15.784 19.117 1.00 82.56 224 LEU A O 1
ATOM 1667 N N . ASN A 1 225 ? -18.055 16.264 17.755 1.00 79.06 225 ASN A N 1
ATOM 1668 C CA . ASN A 1 225 ? -17.900 17.632 18.260 1.00 79.06 225 ASN A CA 1
ATOM 1669 C C . ASN A 1 225 ? -19.136 18.518 18.007 1.00 79.06 225 ASN A C 1
ATOM 1671 O O . ASN A 1 225 ? -19.301 19.534 18.676 1.00 79.06 225 ASN A O 1
ATOM 1675 N N . ASN A 1 226 ? -20.019 18.130 17.080 1.00 74.50 226 ASN A N 1
ATOM 1676 C CA . ASN A 1 226 ? -21.312 18.780 16.840 1.00 74.50 226 ASN A CA 1
ATOM 1677 C C . ASN A 1 226 ? -22.440 18.275 17.771 1.00 74.50 226 ASN A C 1
ATOM 1679 O O . ASN A 1 226 ? -23.551 18.791 17.703 1.00 74.50 226 ASN A O 1
ATOM 1683 N N . GLY A 1 227 ? -22.164 17.299 18.644 1.00 71.25 227 GLY A N 1
ATOM 1684 C CA . GLY A 1 227 ? -23.111 16.748 19.615 1.00 71.25 227 GLY A CA 1
ATOM 1685 C C . GLY A 1 227 ? -23.795 15.440 19.204 1.00 71.25 227 GLY A C 1
ATOM 1686 O O . GLY A 1 227 ? -24.413 14.815 20.070 1.00 71.25 227 GLY A O 1
ATOM 1687 N N . ASP A 1 228 ? -23.650 14.995 17.952 1.00 73.81 228 ASP A N 1
ATOM 1688 C CA . ASP A 1 228 ? -24.288 13.770 17.452 1.00 73.81 228 ASP A CA 1
ATOM 1689 C C . ASP A 1 228 ? -23.645 12.511 18.045 1.00 73.81 228 ASP A C 1
ATOM 1691 O O . ASP A 1 228 ? -22.434 12.451 18.255 1.00 73.81 228 ASP A O 1
ATOM 1695 N N . THR A 1 229 ? -24.449 11.482 18.317 1.00 69.00 229 THR A N 1
ATOM 1696 C CA . THR A 1 229 ? -23.969 10.166 18.775 1.00 69.00 229 THR A CA 1
ATOM 1697 C C . THR A 1 229 ? -23.946 9.152 17.636 1.00 69.00 229 THR A C 1
ATOM 1699 O O . THR A 1 229 ? -24.721 9.272 16.693 1.00 69.00 229 THR A O 1
ATOM 1702 N N . VAL A 1 230 ? -23.185 8.067 17.814 1.00 66.44 230 VAL A N 1
ATOM 1703 C CA . VAL A 1 230 ? -23.198 6.856 16.964 1.00 66.44 230 VAL A CA 1
ATOM 1704 C C . VAL A 1 230 ? -24.618 6.306 16.710 1.00 66.44 230 VAL A C 1
ATOM 1706 O O . VAL A 1 230 ? -24.859 5.689 15.684 1.00 66.44 230 VAL A O 1
ATOM 1709 N N . ALA A 1 231 ? -25.565 6.540 17.626 1.00 54.38 231 ALA A N 1
ATOM 1710 C CA . ALA A 1 231 ? -26.904 5.946 17.629 1.00 54.38 231 ALA A CA 1
ATOM 1711 C C . ALA A 1 231 ? -27.969 6.639 16.741 1.00 54.38 231 ALA A C 1
ATOM 1713 O O . ALA A 1 231 ? -29.151 6.359 16.926 1.00 54.38 231 ALA A O 1
ATOM 1714 N N . LEU A 1 232 ? -27.610 7.562 15.836 1.00 40.03 232 LEU A N 1
ATOM 1715 C CA . LEU A 1 232 ? -28.598 8.381 15.100 1.00 40.03 232 LEU A CA 1
ATOM 1716 C C . LEU A 1 232 ? -28.340 8.561 13.589 1.00 40.03 232 LEU A C 1
ATOM 1718 O O . LEU A 1 232 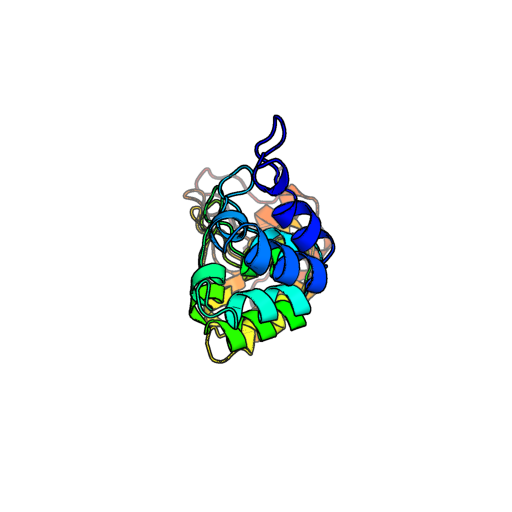? -28.676 9.610 13.040 1.00 40.03 232 LEU A O 1
ATOM 1722 N N . GLN A 1 233 ? -27.806 7.557 12.890 1.00 40.88 233 GLN A N 1
ATOM 1723 C CA . GLN A 1 233 ? -27.866 7.522 11.419 1.00 40.88 233 GLN A CA 1
ATOM 1724 C C . GLN A 1 233 ? -28.415 6.195 10.919 1.00 40.88 233 GLN A C 1
ATOM 1726 O O . GLN A 1 233 ? -27.984 5.155 11.462 1.00 40.88 233 GLN A O 1
#

Mean predicted aligned error: 4.3 Å

Organism: Neobodo designis (NCBI:txid312471)

InterPro domains:
  IPR002110 Ankyrin repeat [PF12796] (87-175)
  IPR002110 Ankyrin repeat [SM00248] (9-39)
  IPR002110 Ankyrin repeat [SM00248] (44-74)
  IPR002110 Ankyrin repeat [SM00248] (81-111)
  IPR002110 Ankyrin repeat [SM00248] (116-146)
  IPR002110 Ankyrin repeat [SM00248] (153-183)
  IPR002110 Ankyrin repeat [SM00248] (189-219)
  IPR036770 Ankyrin repeat-containing domain superfamily [G3DSA:1.25.40.20] (2-231)
  IPR036770 Ankyrin repeat-containing domain superfamily [SSF48403] (6-212)

Nearest PDB structures (foldseek):
  5cer-assembly3_F  TM=8.243E-01  e=7.797E-06  Bdellovibrio bacteriovorus HD100
  5ma9-assembly3_G  TM=4.859E-01  e=3.187E-07  synthetic construct
  1nfi-assembly2_E  TM=7.614E-01  e=4.143E-05  Homo sapiens
  6tlh-assembly2_B  TM=5.758E-01  e=1.026E-04  Mus musculus
  1sw6-assembly1_A  TM=4.213E-01  e=7.887E-03  Saccharomyces cerevisiae

Foldseek 3Di:
DVQLDAPPQQHGPLLVCLLVLPLVVNVVCCVPVNCVSQVRAGPQRHGSLLSNLLNVNLNSLVSQQPPPVRHLVVQLGAGHQRHGSLLSNLLVLNLVSNVSNCVSNNCVSQLTAGHQRDGSLLSNLLNVNLSVLVSQQPPPSHHLVNQLQAGNQSHGSLLSNLLVLNLVSNVVNCVRNHPVSQCAATHVFRHHSLLSNLVNVNVSVLVSQCPPPSHHPVNQQDGTPVGDGSPDD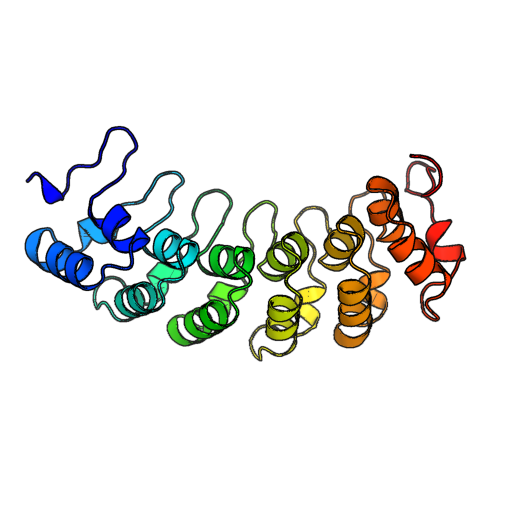

Secondary structure (DSSP, 8-state):
-GGG---TTS--HHHHHHHTT-HHHHHHHHHHH-THHHHPPPGGG--HHHHHHHHT-HHHHHHHHH-TTT-GGGGG---GGG--HHHHHHHTT-HHHHHHHHHHH-GGGTT---GGG--HHHHHHHHT-HHHHHHHHH-TTT-GGGGG-B-TT--BHHHHHHHTT-HHHHHHHHHHH-HHHHT--BTTTTB-HHHHHHTTT-HHHHHHHHH-TTT-HHHHTPBPTTS-BGGG-

Solvent-accessible surface area (backbone atoms only — not comparable to full-atom values): 11825 Å² total; per-residue (Å²): 124,77,74,73,50,51,51,101,69,47,47,36,59,47,42,56,27,24,42,72,37,36,48,68,54,44,54,49,44,34,74,78,70,35,60,68,54,61,66,46,52,35,65,61,57,27,41,36,49,41,38,7,31,64,61,65,25,61,67,33,47,50,51,43,35,68,31,90,89,58,24,32,68,56,54,60,52,47,19,62,57,39,37,31,29,44,44,35,15,24,57,68,45,35,48,71,51,44,52,48,49,31,71,64,52,37,46,67,54,60,69,46,48,18,53,71,43,31,34,34,52,40,40,8,30,68,66,66,26,56,66,37,46,50,48,41,38,69,33,90,76,59,25,34,69,58,56,62,48,45,24,76,55,39,50,29,31,49,38,38,18,22,47,69,40,36,50,67,52,43,52,52,44,33,75,65,53,31,60,67,51,63,66,46,52,20,54,96,41,50,44,36,30,50,41,33,8,34,78,64,66,25,58,67,34,46,51,49,39,40,69,32,94,88,59,25,60,68,55,50,64,48,49,30,72,87,66,53,47,39,88,76,115

Radius of gyration: 20.76 Å; Cα contacts (8 Å, |Δi|>4): 440; chains: 1; bounding box: 49×30×64 Å

pLDDT: mean 94.11, std 8.55, range [40.03, 98.81]